Protein AF-A0A1H5AH99-F1 (afdb_monomer)

Foldseek 3Di:
DDDDDDDDDDDDDDDDDDDDDDDDDDDDDDDDDPPDDDDDPDDPPDDPDDDPPDPDPDPPPVPPPPPPPPDPPQDPVNVCVVVVDDLLADDDPPCRVPFLLVVLADPLLVQLLVQQRVQCSVVSNLAFLQTQFDPVSSVVRGPDDSLVNQLSVLLCVLLQQWDHHPGGIGGQCGAHNVRHHRPPSNVVDPDNVVSNVSSVVSSCVSNPVVVVVVVVVVVVVVVVVVPPPPPPPDD

pLDDT: mean 77.93, std 17.7, range [45.94, 98.5]

Secondary structure (DSSP, 8-state):
-------PPPPPPPPP-----PPPP----PPPP-----------TTPPPP-TT-SS-----TT--TT---PPP--HHHHHHHTS--TT--PPPHHHHTSHHHHH--HHHHHHHHHHHHHHHHTTT--TTSBT-SHHHHHHHS-S-HHHHHHHHHHHHHTTSEEE-SSSEEETTS--TTSPPP--GGGG--SHHHHHHHHHHHHHHHT-HHHHHHHHHHHHHHHHHHHS-------

Nearest PDB structures (foldseek):
  5dd8-assembly1_B  TM=4.699E-01  e=2.472E-01  Deinococcus radiodurans

Mean predicted aligned error: 15.79 Å

Structure (mmCIF, N/CA/C/O backbone):
data_AF-A0A1H5AH99-F1
#
_entry.id   AF-A0A1H5AH99-F1
#
loop_
_atom_site.group_PDB
_atom_site.id
_atom_site.type_symbol
_atom_site.label_atom_id
_atom_site.label_alt_id
_atom_site.label_comp_id
_atom_site.label_asym_id
_atom_site.label_entity_id
_atom_site.label_seq_id
_atom_site.pdbx_PDB_ins_code
_atom_site.Cartn_x
_atom_site.Cartn_y
_atom_site.Cartn_z
_atom_site.occupancy
_atom_site.B_iso_or_equiv
_atom_site.auth_seq_id
_atom_site.auth_comp_id
_atom_site.auth_asym_id
_atom_site.auth_atom_id
_atom_site.pdbx_PDB_model_num
ATOM 1 N N . MET A 1 1 ? 25.210 -60.083 32.267 1.00 50.62 1 MET A N 1
ATOM 2 C CA . MET A 1 1 ? 24.455 -58.825 32.417 1.00 50.62 1 MET A CA 1
ATOM 3 C C . MET A 1 1 ? 24.502 -58.139 31.066 1.00 50.62 1 MET A C 1
ATOM 5 O O . MET A 1 1 ? 25.551 -57.626 30.706 1.00 50.62 1 MET A O 1
ATOM 9 N N . LEU A 1 2 ? 23.449 -58.300 30.270 1.00 48.41 2 LEU A N 1
ATOM 10 C CA . LEU A 1 2 ? 23.295 -57.686 28.952 1.00 48.41 2 LEU A CA 1
ATOM 11 C C . LEU A 1 2 ? 22.066 -56.786 29.066 1.00 48.41 2 LEU A C 1
ATOM 13 O O . LEU A 1 2 ? 20.982 -57.286 29.357 1.00 48.41 2 LEU A O 1
ATOM 17 N N . ASP A 1 3 ? 22.277 -55.478 28.946 1.00 51.94 3 ASP A N 1
ATOM 18 C CA . ASP A 1 3 ? 21.216 -54.476 28.974 1.00 51.94 3 ASP A CA 1
ATOM 19 C C . ASP A 1 3 ? 20.550 -54.409 27.595 1.00 51.94 3 ASP A C 1
ATOM 21 O O . ASP A 1 3 ? 21.075 -53.813 26.652 1.00 51.94 3 ASP A O 1
ATOM 25 N N . ASP A 1 4 ? 19.376 -55.029 27.490 1.00 54.62 4 ASP A N 1
ATOM 26 C CA . ASP A 1 4 ? 18.478 -54.902 26.346 1.00 54.62 4 ASP A CA 1
ATOM 27 C C . ASP A 1 4 ? 17.770 -53.541 26.400 1.00 54.62 4 ASP A C 1
ATOM 29 O O . ASP A 1 4 ? 16.767 -53.343 27.091 1.00 54.62 4 ASP A O 1
ATOM 33 N N . THR A 1 5 ? 18.288 -52.574 25.646 1.00 65.44 5 THR A N 1
ATOM 34 C CA . THR A 1 5 ? 17.610 -51.293 25.423 1.00 65.44 5 THR A CA 1
ATOM 35 C C . THR A 1 5 ? 16.579 -51.440 24.303 1.00 65.44 5 THR A C 1
ATOM 37 O O . THR A 1 5 ? 16.881 -51.380 23.111 1.00 65.44 5 THR A O 1
ATOM 40 N N . TYR A 1 6 ? 15.318 -51.629 24.695 1.00 55.34 6 TYR A N 1
ATOM 41 C CA . TYR A 1 6 ? 14.175 -51.584 23.785 1.00 55.34 6 TYR A CA 1
ATOM 42 C C . TYR A 1 6 ? 13.990 -50.162 23.237 1.00 55.34 6 TYR A C 1
ATOM 44 O O . TYR A 1 6 ? 13.541 -49.254 23.935 1.00 55.34 6 TYR A O 1
ATOM 52 N N . THR A 1 7 ? 14.331 -49.972 21.963 1.00 64.06 7 THR A N 1
ATOM 53 C CA . THR A 1 7 ? 14.019 -48.755 21.206 1.00 64.06 7 THR A CA 1
ATOM 54 C C . THR A 1 7 ? 12.576 -48.832 20.713 1.00 64.06 7 THR A C 1
ATOM 56 O O . THR A 1 7 ? 12.258 -49.589 19.798 1.00 64.06 7 THR A O 1
ATOM 59 N N . THR A 1 8 ? 11.689 -48.051 21.324 1.00 68.50 8 THR A N 1
ATOM 60 C CA . THR A 1 8 ? 10.291 -47.921 20.898 1.00 68.50 8 THR A CA 1
ATOM 61 C C . THR A 1 8 ? 10.217 -47.212 19.537 1.00 68.50 8 THR A C 1
ATOM 63 O O . THR A 1 8 ? 10.737 -46.099 19.415 1.00 68.50 8 THR A O 1
ATOM 66 N N . PRO A 1 9 ? 9.573 -47.792 18.507 1.00 67.75 9 PRO A N 1
ATOM 67 C CA . PRO A 1 9 ? 9.424 -47.128 17.217 1.00 67.75 9 PRO A CA 1
ATOM 68 C C . PRO A 1 9 ? 8.487 -45.918 17.323 1.00 67.75 9 PRO A C 1
ATOM 70 O O . PRO A 1 9 ? 7.421 -45.974 17.940 1.00 67.75 9 PRO A O 1
ATOM 73 N N . ALA A 1 10 ? 8.902 -44.810 16.707 1.00 65.44 10 ALA A N 1
ATOM 74 C CA . ALA A 1 10 ? 8.154 -43.562 16.678 1.00 65.44 10 ALA A CA 1
ATOM 75 C C . ALA A 1 10 ? 6.809 -43.730 15.950 1.00 65.44 10 ALA A C 1
ATOM 77 O O . ALA A 1 10 ? 6.744 -44.225 14.824 1.00 65.44 10 ALA A O 1
ATOM 78 N N . SER A 1 11 ? 5.739 -43.282 16.607 1.00 71.00 11 SER A N 1
ATOM 79 C CA . SER A 1 11 ? 4.374 -43.295 16.079 1.00 71.00 11 SER A CA 1
ATOM 80 C C . SER A 1 11 ? 4.264 -42.398 14.831 1.00 71.00 11 SER A C 1
ATOM 82 O O . SER A 1 11 ? 4.708 -41.245 14.881 1.00 71.00 11 SER A O 1
ATOM 84 N N . PRO A 1 12 ? 3.708 -42.882 13.702 1.00 68.94 12 PRO A N 1
ATOM 85 C CA . PRO A 1 12 ? 3.610 -42.093 12.481 1.00 68.94 12 PRO A CA 1
ATOM 86 C C . PRO A 1 12 ? 2.650 -40.911 12.661 1.00 68.94 12 PRO A C 1
ATOM 88 O O . PRO A 1 12 ? 1.549 -41.044 13.196 1.00 68.94 12 PRO A O 1
ATOM 91 N N . ALA A 1 13 ? 3.081 -39.741 12.187 1.00 65.56 13 ALA A N 1
ATOM 92 C CA . ALA A 1 13 ? 2.310 -38.508 12.252 1.00 65.56 13 ALA A CA 1
ATOM 93 C C . ALA A 1 13 ? 0.950 -38.645 11.531 1.00 65.56 13 ALA A C 1
ATOM 95 O O . ALA A 1 13 ? 0.879 -39.260 10.460 1.00 65.56 13 ALA A O 1
ATOM 96 N N . PRO A 1 14 ? -0.130 -38.050 12.071 1.00 64.00 14 PRO A N 1
ATOM 97 C CA . PRO A 1 14 ? -1.456 -38.121 11.471 1.00 64.00 14 PRO A CA 1
ATOM 98 C C . PRO A 1 14 ? -1.458 -37.469 10.083 1.00 64.00 14 PRO A C 1
ATOM 100 O O . PRO A 1 14 ? -1.126 -36.292 9.923 1.00 64.00 14 PRO A O 1
ATOM 103 N N . GLN A 1 15 ? -1.840 -38.243 9.065 1.00 61.69 15 GLN A N 1
ATOM 104 C CA . GLN A 1 15 ? -1.980 -37.755 7.697 1.00 61.69 15 GLN A CA 1
ATOM 105 C C . GLN A 1 15 ? -3.144 -36.760 7.625 1.00 61.69 15 GLN A C 1
ATOM 107 O O . GLN A 1 15 ? -4.300 -37.108 7.862 1.00 61.69 15 GLN A O 1
ATOM 112 N N . ALA A 1 16 ? -2.836 -35.506 7.296 1.00 59.53 16 ALA A N 1
ATOM 113 C CA . ALA A 1 16 ? -3.837 -34.470 7.102 1.00 59.53 16 ALA A CA 1
ATOM 114 C C . ALA A 1 16 ? -4.726 -34.806 5.891 1.00 59.53 16 ALA A C 1
ATOM 116 O O . ALA A 1 16 ? -4.258 -34.863 4.750 1.00 59.53 16 ALA A O 1
ATOM 117 N N . LEU A 1 17 ? -6.021 -35.007 6.149 1.00 61.91 17 LEU A N 1
ATOM 118 C CA . LEU A 1 17 ? -7.067 -35.147 5.138 1.00 61.91 17 LEU A CA 1
ATOM 119 C C . LEU A 1 17 ? -7.045 -33.930 4.204 1.00 61.91 17 LEU A C 1
ATOM 121 O O . LEU A 1 17 ? -7.346 -32.806 4.610 1.00 61.91 17 LEU A O 1
ATOM 125 N N . ARG A 1 18 ? -6.678 -34.149 2.938 1.00 55.34 18 ARG A N 1
ATOM 126 C CA . ARG A 1 18 ? -6.738 -33.105 1.911 1.00 55.34 18 ARG A CA 1
ATOM 127 C C . ARG A 1 18 ? -8.207 -32.805 1.581 1.00 55.34 18 ARG A C 1
ATOM 129 O O . ARG A 1 18 ? -8.954 -33.741 1.294 1.00 55.34 18 ARG A O 1
ATOM 136 N N . PRO A 1 19 ? -8.637 -31.533 1.566 1.00 54.59 19 PRO A N 1
ATOM 137 C CA . PRO A 1 19 ? -9.991 -31.187 1.156 1.00 54.59 19 PRO A CA 1
ATOM 138 C C . PRO A 1 19 ? -10.194 -31.491 -0.336 1.00 54.59 19 PRO A C 1
ATOM 140 O O . PRO A 1 19 ? -9.437 -31.021 -1.188 1.00 54.59 19 PRO A O 1
ATOM 143 N N . ARG A 1 20 ? -11.236 -32.272 -0.652 1.00 48.19 20 ARG A N 1
ATOM 144 C CA . ARG A 1 20 ? -11.759 -32.433 -2.017 1.00 48.19 20 ARG A CA 1
ATOM 145 C C . ARG A 1 20 ? -12.337 -31.094 -2.477 1.00 48.19 20 ARG A C 1
ATOM 147 O O . ARG A 1 20 ? -13.333 -30.627 -1.931 1.00 48.19 20 ARG A O 1
ATOM 154 N N . VAL A 1 21 ? -11.709 -30.484 -3.476 1.00 58.09 21 VAL A N 1
ATOM 155 C CA . VAL A 1 21 ? -12.234 -29.305 -4.170 1.00 58.09 21 VAL A CA 1
ATOM 156 C C . VAL A 1 21 ? -13.138 -29.802 -5.295 1.00 58.09 21 VAL A C 1
ATOM 158 O O . VAL A 1 21 ? -12.651 -30.402 -6.248 1.00 58.09 21 VAL A O 1
ATOM 161 N N . TYR A 1 22 ? -14.445 -29.578 -5.170 1.00 51.81 22 TYR A N 1
ATOM 162 C CA . TYR A 1 22 ? -15.376 -29.721 -6.288 1.00 51.81 22 TYR A CA 1
ATOM 163 C C . TYR A 1 22 ? -15.235 -28.501 -7.206 1.00 51.81 22 TYR A C 1
ATOM 165 O O . TYR A 1 22 ? -15.229 -27.361 -6.732 1.00 51.81 22 TYR A O 1
ATOM 173 N N . ALA A 1 23 ? -15.084 -28.747 -8.507 1.00 45.94 23 ALA A N 1
ATOM 174 C CA . ALA A 1 23 ? -15.174 -27.711 -9.525 1.00 45.94 23 ALA A CA 1
ATOM 175 C C . ALA A 1 23 ? -16.629 -27.213 -9.604 1.00 45.94 23 ALA A C 1
ATOM 177 O O . ALA A 1 23 ? -17.539 -28.039 -9.553 1.00 45.94 23 ALA A O 1
ATOM 178 N N . PRO A 1 24 ? -16.881 -25.896 -9.689 1.00 56.00 24 PRO A N 1
ATOM 179 C CA . PRO A 1 24 ? -18.211 -25.407 -10.009 1.00 56.00 24 PRO A CA 1
ATOM 180 C C . PRO A 1 24 ? -18.520 -25.715 -11.478 1.00 56.00 24 PRO A C 1
ATOM 182 O O . PRO A 1 24 ? -17.819 -25.250 -12.378 1.00 56.00 24 PRO A O 1
ATOM 185 N N . ASP A 1 25 ? -19.571 -26.500 -11.691 1.00 49.50 25 ASP A N 1
ATOM 186 C CA . ASP A 1 25 ? -20.222 -26.649 -12.985 1.00 49.50 25 ASP A CA 1
ATOM 187 C C . ASP A 1 25 ? -20.888 -25.326 -13.389 1.00 49.50 25 ASP A C 1
ATOM 189 O O . ASP A 1 25 ? -21.404 -24.592 -12.546 1.00 49.50 25 ASP A O 1
ATOM 193 N N . SER A 1 26 ? -20.931 -25.084 -14.700 1.00 53.75 26 SER A N 1
ATOM 194 C CA . SER A 1 26 ? -21.726 -24.056 -15.386 1.00 53.75 26 SER A CA 1
ATOM 195 C C . SER A 1 26 ? -21.153 -22.630 -15.424 1.00 53.75 26 SER A C 1
ATOM 197 O O . SER A 1 26 ? -21.294 -21.812 -14.518 1.00 53.75 26 SER A O 1
ATOM 199 N N . VAL A 1 27 ? -20.567 -22.337 -16.586 1.00 48.75 27 VAL A N 1
ATOM 200 C CA . VAL A 1 27 ? -20.232 -21.014 -17.116 1.00 48.75 27 VAL A CA 1
ATOM 201 C C . VAL A 1 27 ? -21.524 -20.351 -17.609 1.00 48.75 27 VAL A C 1
ATOM 203 O O . VAL A 1 27 ? -22.141 -20.838 -18.555 1.00 48.75 27 VAL A O 1
ATOM 206 N N . ASP A 1 28 ? -21.922 -19.246 -16.977 1.00 49.88 28 ASP A N 1
ATOM 207 C CA . ASP A 1 28 ? -22.996 -18.379 -17.472 1.00 49.88 28 ASP A CA 1
ATOM 208 C C . ASP A 1 28 ? -22.644 -17.811 -18.855 1.00 49.88 28 ASP A C 1
ATOM 210 O O . ASP A 1 28 ? -21.515 -17.389 -19.119 1.00 49.88 28 ASP A O 1
ATOM 214 N N . GLY A 1 29 ? -23.643 -17.837 -19.736 1.00 54.81 29 GLY A N 1
ATOM 215 C CA . GLY A 1 29 ? -23.521 -17.677 -21.179 1.00 54.81 29 GLY A CA 1
ATOM 216 C C . GLY A 1 29 ? -23.249 -16.256 -21.701 1.00 54.81 29 GLY A C 1
ATOM 217 O O . GLY A 1 29 ? -23.014 -15.308 -20.946 1.00 54.81 29 GLY A O 1
ATOM 218 N N . PRO A 1 30 ? -23.256 -16.098 -23.039 1.00 55.38 30 PRO A N 1
ATOM 219 C CA . PRO A 1 30 ? -22.832 -14.876 -23.709 1.00 55.38 30 PRO A CA 1
ATOM 220 C C . PRO A 1 30 ? -23.806 -13.717 -23.467 1.00 55.38 30 PRO A C 1
ATOM 222 O O . PRO A 1 30 ? -25.015 -13.831 -23.666 1.00 55.38 30 PRO A O 1
ATOM 225 N N . ARG A 1 31 ? -23.256 -12.565 -23.067 1.00 54.78 31 ARG A N 1
ATOM 226 C CA . ARG A 1 31 ? -23.995 -11.300 -22.960 1.00 54.78 31 ARG A CA 1
ATOM 227 C C . ARG A 1 31 ? -24.315 -10.753 -24.361 1.00 54.78 31 ARG A C 1
ATOM 229 O O . ARG A 1 31 ? -23.440 -10.794 -25.226 1.00 54.78 31 ARG A O 1
ATOM 236 N N . PRO A 1 32 ? -25.518 -10.197 -24.588 1.00 53.50 32 PRO A N 1
ATOM 237 C CA . PRO A 1 32 ? -25.887 -9.616 -25.873 1.00 53.50 32 PRO A CA 1
ATOM 238 C C . PRO A 1 32 ? -25.076 -8.349 -26.179 1.00 53.50 32 PRO A C 1
ATOM 240 O O . PRO A 1 32 ? -24.875 -7.482 -25.326 1.00 53.50 32 PRO A O 1
ATOM 243 N N . VAL A 1 33 ? -24.625 -8.259 -27.430 1.00 53.22 33 VAL A N 1
ATOM 244 C CA . VAL A 1 33 ? -23.926 -7.113 -28.017 1.00 53.22 33 VAL A CA 1
ATOM 245 C C . VAL A 1 33 ? -24.927 -5.973 -28.221 1.00 53.22 33 VAL A C 1
ATOM 247 O O . VAL A 1 33 ? -25.871 -6.097 -28.998 1.00 53.22 33 VAL A O 1
ATOM 250 N N . LEU A 1 34 ? -24.723 -4.852 -27.529 1.00 48.34 34 LEU A N 1
ATOM 251 C CA . LEU A 1 34 ? -25.444 -3.603 -27.775 1.00 48.34 34 LEU A CA 1
ATOM 252 C C . LEU A 1 34 ? -24.966 -2.993 -29.101 1.00 48.34 34 LEU A C 1
ATOM 254 O O . LEU A 1 34 ? -23.942 -2.316 -29.154 1.00 48.34 34 LEU A O 1
ATOM 258 N N . THR A 1 35 ? -25.719 -3.211 -30.178 1.00 53.72 35 THR A N 1
ATOM 259 C CA . THR A 1 35 ? -25.574 -2.472 -31.439 1.00 53.72 35 THR A CA 1
ATOM 260 C C . THR A 1 35 ? -26.210 -1.089 -31.297 1.00 53.72 35 THR A C 1
ATOM 262 O O . THR A 1 35 ? -27.373 -0.880 -31.645 1.00 53.72 35 THR A O 1
ATOM 265 N N . GLY A 1 36 ? -25.456 -0.135 -30.752 1.00 50.91 36 GLY A N 1
ATOM 266 C CA . GLY A 1 36 ? -25.816 1.280 -30.805 1.00 50.91 36 GLY A CA 1
ATOM 267 C C . GLY A 1 36 ? -25.562 1.836 -32.206 1.00 50.91 36 GLY A C 1
ATOM 268 O O . GLY A 1 36 ? -24.420 1.872 -32.656 1.00 50.91 36 GLY A O 1
ATOM 269 N N . LYS A 1 37 ? -26.619 2.271 -32.902 1.00 50.00 37 LYS A N 1
ATOM 270 C CA . LYS A 1 37 ? -26.497 3.067 -34.130 1.00 50.00 37 LYS A CA 1
ATOM 271 C C . LYS A 1 37 ? -25.925 4.437 -33.763 1.00 50.00 37 LYS A C 1
ATOM 273 O O . LYS A 1 37 ? -26.591 5.223 -33.097 1.00 50.00 37 LYS A O 1
ATOM 278 N N . VAL A 1 38 ? -24.696 4.712 -34.191 1.00 48.56 38 VAL A N 1
ATOM 279 C CA . VAL A 1 38 ? -24.090 6.045 -34.121 1.00 48.56 38 VAL A CA 1
ATOM 280 C C . VAL A 1 38 ? -24.623 6.852 -35.301 1.00 48.56 38 VAL A C 1
ATOM 282 O O . VAL A 1 38 ? -24.210 6.645 -36.437 1.00 48.56 38 VAL A O 1
ATOM 285 N N . THR A 1 39 ? -25.568 7.750 -35.044 1.00 62.00 39 THR A N 1
ATOM 286 C CA . THR A 1 39 ? -25.986 8.784 -35.996 1.00 62.00 39 THR A CA 1
ATOM 287 C C . THR A 1 39 ? -25.463 10.122 -35.505 1.00 62.00 39 THR A C 1
ATOM 289 O O . THR A 1 39 ? -26.131 10.773 -34.713 1.00 62.00 39 THR A O 1
ATOM 292 N N . HIS A 1 40 ? -24.280 10.530 -35.960 1.00 46.34 40 HIS A N 1
ATOM 293 C CA . HIS A 1 40 ? -23.894 11.939 -35.955 1.00 46.34 40 HIS A CA 1
ATOM 294 C C . HIS A 1 40 ? -23.013 12.232 -37.169 1.00 46.34 40 HIS A C 1
ATOM 296 O O . HIS A 1 40 ? -21.799 12.045 -37.151 1.00 46.34 40 HIS A O 1
ATOM 302 N N . ASP A 1 41 ? -23.675 12.710 -38.224 1.00 52.59 41 ASP A N 1
ATOM 303 C CA . ASP A 1 41 ? -23.075 13.501 -39.289 1.00 52.59 41 ASP A CA 1
ATOM 304 C C . ASP A 1 41 ? -22.517 14.798 -38.684 1.00 52.59 41 ASP A C 1
ATOM 306 O O . ASP A 1 41 ? -23.220 15.786 -38.459 1.00 52.59 41 ASP A O 1
ATOM 310 N N . HIS A 1 42 ? -21.221 14.793 -38.402 1.00 51.59 42 HIS A N 1
ATOM 311 C CA . HIS A 1 42 ? -20.431 16.008 -38.263 1.00 51.59 42 HIS A CA 1
ATOM 312 C C . HIS A 1 42 ? -19.355 15.973 -39.336 1.00 51.59 42 HIS A C 1
ATOM 314 O O . HIS A 1 42 ? -18.260 15.454 -39.137 1.00 51.59 42 HIS A O 1
ATOM 320 N N . ARG A 1 43 ? -19.697 16.512 -40.511 1.00 51.94 43 ARG A N 1
ATOM 321 C CA . ARG A 1 43 ? -18.703 16.861 -41.523 1.00 51.94 43 ARG A CA 1
ATOM 322 C C . ARG A 1 43 ? -17.953 18.098 -41.022 1.00 51.94 43 ARG A C 1
ATOM 324 O O . ARG A 1 43 ? -18.592 19.135 -40.844 1.00 51.94 43 ARG A O 1
ATOM 331 N N . PRO A 1 44 ? -16.637 18.028 -40.773 1.00 51.94 44 PRO A N 1
ATOM 332 C CA . PRO A 1 44 ? -15.860 19.230 -40.523 1.00 51.94 44 PRO A CA 1
ATOM 333 C C . PRO A 1 44 ? -15.884 20.111 -41.779 1.00 51.94 44 PRO A C 1
ATOM 335 O O . PRO A 1 44 ? -15.629 19.647 -42.892 1.00 51.94 44 PRO A O 1
ATOM 338 N N . ASN A 1 45 ? -16.227 21.386 -41.589 1.00 53.34 45 ASN A N 1
ATOM 339 C CA . ASN A 1 45 ? -16.128 22.424 -42.610 1.00 53.34 45 ASN A CA 1
ATOM 340 C C . ASN A 1 45 ? -14.676 22.500 -43.104 1.00 53.34 45 ASN A C 1
ATOM 342 O O . ASN A 1 45 ? -13.795 22.872 -42.332 1.00 53.34 45 A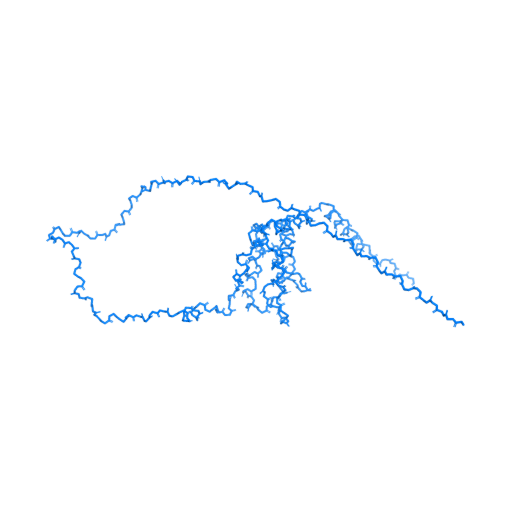SN A O 1
ATOM 346 N N . GLY A 1 46 ? -14.427 22.149 -44.369 1.00 55.03 46 GLY A N 1
ATOM 347 C CA . GLY A 1 46 ? -13.105 22.324 -44.979 1.00 55.03 46 GLY A CA 1
ATOM 348 C C . GLY A 1 46 ? -12.696 21.332 -46.067 1.00 55.03 46 GLY A C 1
ATOM 349 O O . GLY A 1 46 ? -11.573 21.435 -46.548 1.00 55.03 46 GLY A O 1
ATOM 350 N N . VAL A 1 47 ? -13.546 20.386 -46.480 1.00 59.34 47 VAL A N 1
ATOM 351 C CA . VAL A 1 47 ? -13.220 19.536 -47.639 1.00 59.34 47 VAL A CA 1
ATOM 352 C C . VAL A 1 47 ? -13.465 20.343 -48.923 1.00 59.34 47 VAL A C 1
ATOM 354 O O . VAL A 1 47 ? -14.604 20.770 -49.136 1.00 59.34 47 VAL A O 1
ATOM 357 N N . PRO A 1 48 ? -12.441 20.596 -49.761 1.00 64.19 48 PRO A N 1
ATOM 358 C CA . PRO A 1 48 ? -12.629 21.295 -51.028 1.00 64.19 48 PRO A CA 1
ATOM 359 C C . PRO A 1 48 ? -13.559 20.488 -51.953 1.00 64.19 48 PRO A C 1
ATOM 361 O O . PRO A 1 48 ? -13.607 19.258 -51.855 1.00 64.19 48 PRO A O 1
ATOM 364 N N . PRO A 1 49 ? -14.323 21.152 -52.838 1.00 62.28 49 PRO A N 1
ATOM 365 C CA . PRO A 1 49 ? -15.247 20.479 -53.743 1.00 62.28 49 PRO A CA 1
ATOM 366 C C . PRO A 1 49 ? -14.501 19.469 -54.622 1.00 62.28 49 PRO A C 1
ATOM 368 O O . PRO A 1 49 ? -13.495 19.794 -55.250 1.00 62.28 49 PRO A O 1
ATOM 371 N N . VAL A 1 50 ? -15.005 18.235 -54.646 1.00 61.38 50 VAL A N 1
ATOM 372 C CA . VAL A 1 50 ? -14.520 17.171 -55.530 1.00 61.38 50 VAL A CA 1
ATOM 373 C C . VAL A 1 50 ? -14.883 17.556 -56.961 1.00 61.38 50 VAL A C 1
ATOM 375 O O . VAL A 1 50 ? -16.062 17.725 -57.268 1.00 61.38 50 VAL A O 1
ATOM 378 N N . ASP A 1 51 ? -13.872 17.722 -57.810 1.00 64.12 51 ASP A N 1
ATOM 379 C CA . ASP A 1 51 ? -14.035 18.032 -59.230 1.00 64.12 51 ASP A CA 1
ATOM 380 C C . ASP A 1 51 ? -14.727 16.853 -59.952 1.00 64.12 51 ASP A C 1
ATOM 382 O O . ASP A 1 51 ? -14.160 15.755 -60.016 1.00 64.12 51 ASP A O 1
ATOM 386 N N . PRO A 1 52 ? -15.955 17.033 -60.475 1.00 62.12 52 PRO A N 1
ATOM 387 C CA . PRO A 1 52 ? -16.731 15.952 -61.075 1.00 62.12 52 PRO A CA 1
ATOM 388 C C . PRO A 1 52 ? -16.206 15.502 -62.449 1.00 62.12 52 PRO A C 1
ATOM 390 O O . PRO A 1 52 ? -16.743 14.544 -63.004 1.00 62.12 52 PRO A O 1
ATOM 393 N N . GLN A 1 53 ? -15.171 16.145 -63.008 1.00 60.12 53 GLN A N 1
ATOM 394 C CA . GLN A 1 53 ? -14.599 15.769 -64.307 1.00 60.12 53 GLN A CA 1
ATOM 395 C C . GLN A 1 53 ? -13.441 14.763 -64.250 1.00 60.12 53 GLN A C 1
ATOM 397 O O . GLN A 1 53 ? -12.838 14.487 -65.285 1.00 60.12 53 GLN A O 1
ATOM 402 N N . ARG A 1 54 ? -13.142 14.154 -63.095 1.00 54.69 54 ARG A N 1
ATOM 403 C CA . ARG A 1 54 ? -12.214 13.010 -63.022 1.00 54.69 54 ARG A CA 1
ATOM 404 C C . ARG A 1 54 ? -12.980 11.678 -63.049 1.00 54.69 54 ARG A C 1
ATOM 406 O O . ARG A 1 54 ? -13.407 11.207 -61.992 1.00 54.69 54 ARG A O 1
ATOM 413 N N . PRO A 1 55 ? -13.181 11.048 -64.223 1.00 52.41 55 PRO A N 1
ATOM 414 C CA . PRO A 1 55 ? -13.718 9.697 -64.295 1.00 52.41 55 PRO A CA 1
ATOM 415 C C . PRO A 1 55 ? -12.691 8.742 -63.679 1.00 52.41 55 PRO A C 1
ATOM 417 O O . PRO A 1 55 ? -11.586 8.602 -64.189 1.00 52.41 55 PRO A O 1
ATOM 420 N N . ASN A 1 56 ? -13.076 8.108 -62.572 1.00 53.09 56 ASN A N 1
ATOM 421 C CA . ASN A 1 56 ? -12.245 7.265 -61.708 1.00 53.09 56 ASN A CA 1
ATOM 422 C C . ASN A 1 56 ? -11.141 8.039 -60.977 1.00 53.09 56 ASN A C 1
ATOM 424 O O . ASN A 1 56 ? -10.043 8.238 -61.484 1.00 53.09 56 ASN A O 1
ATOM 428 N N . GLY A 1 57 ? -11.442 8.424 -59.733 1.00 52.56 57 GLY A N 1
ATOM 429 C CA . GLY A 1 57 ? -10.505 9.000 -58.771 1.00 52.56 57 GLY A CA 1
ATOM 430 C C . GLY A 1 57 ? -9.402 8.029 -58.345 1.00 52.56 57 GLY A C 1
ATOM 431 O O . GLY A 1 57 ? -9.331 7.638 -57.183 1.00 52.56 57 GLY A O 1
ATOM 432 N N . TYR A 1 58 ? -8.528 7.663 -59.278 1.00 50.09 58 TYR A N 1
ATOM 433 C CA . TYR A 1 58 ? -7.163 7.312 -58.941 1.00 50.09 58 TYR A CA 1
ATOM 434 C C . TYR A 1 58 ? -6.479 8.605 -58.497 1.00 50.09 58 TYR A C 1
ATOM 436 O O . TYR A 1 58 ? -6.361 9.575 -59.246 1.00 50.09 58 TYR A O 1
ATOM 444 N N . ILE A 1 59 ? -6.106 8.651 -57.221 1.00 58.38 59 ILE A N 1
ATOM 445 C CA . ILE A 1 59 ? -5.062 9.564 -56.778 1.00 58.38 59 ILE A CA 1
ATOM 446 C C . ILE A 1 59 ? -3.806 9.054 -57.484 1.00 58.38 59 ILE A C 1
ATOM 448 O O . ILE A 1 59 ? -3.343 7.961 -57.160 1.00 58.38 59 ILE A O 1
ATOM 452 N N . ASP A 1 60 ? -3.311 9.790 -58.479 1.00 48.41 60 ASP A N 1
ATOM 453 C CA . ASP A 1 60 ? -1.984 9.545 -59.039 1.00 48.41 60 ASP A CA 1
ATOM 454 C C . ASP A 1 60 ? -0.976 9.706 -57.896 1.00 48.41 60 ASP A C 1
ATOM 456 O O . ASP A 1 60 ? -0.640 10.815 -57.483 1.00 48.41 60 ASP A O 1
ATOM 460 N N . PHE A 1 61 ? -0.519 8.577 -57.356 1.00 51.25 61 PHE A N 1
ATOM 461 C CA . PHE A 1 61 ? 0.659 8.498 -56.488 1.00 51.25 61 PHE A CA 1
ATOM 462 C C . PHE A 1 61 ? 1.962 8.598 -57.307 1.00 51.25 61 PHE A C 1
ATOM 464 O O . PHE A 1 61 ? 3.054 8.417 -56.768 1.00 51.25 61 PHE A O 1
ATOM 471 N N . ASP A 1 62 ? 1.866 8.939 -58.593 1.00 49.88 62 ASP A N 1
ATOM 472 C CA . ASP A 1 62 ? 2.971 9.036 -59.547 1.00 49.88 62 ASP A CA 1
ATOM 473 C C . ASP A 1 62 ? 3.711 10.378 -59.435 1.00 49.88 62 ASP A C 1
ATOM 475 O O . ASP A 1 62 ? 3.911 11.092 -60.410 1.00 49.88 62 ASP A O 1
ATOM 479 N N . ALA A 1 63 ? 4.097 10.741 -58.214 1.00 53.38 63 ALA A N 1
ATOM 480 C CA . ALA A 1 63 ? 5.181 11.684 -57.925 1.00 53.38 63 ALA A CA 1
ATOM 481 C C . ALA A 1 63 ? 5.560 11.663 -56.434 1.00 53.38 63 ALA A C 1
ATOM 483 O O . ALA A 1 63 ? 6.033 12.671 -55.905 1.00 53.38 63 ALA A O 1
ATOM 484 N N . TYR A 1 64 ? 5.346 10.547 -55.725 1.00 54.31 64 TYR A N 1
ATOM 485 C CA . TYR A 1 64 ? 6.014 10.381 -54.440 1.00 54.31 64 TYR A CA 1
ATOM 486 C C . TYR A 1 64 ? 7.501 10.216 -54.730 1.00 54.31 64 TYR A C 1
ATOM 488 O O . TYR A 1 64 ? 7.940 9.189 -55.245 1.00 54.31 64 TYR A O 1
ATOM 496 N N . ASP A 1 65 ? 8.239 11.293 -54.476 1.00 55.03 65 ASP A N 1
ATOM 497 C CA . ASP A 1 65 ? 9.689 11.344 -54.430 1.00 55.03 65 ASP A CA 1
ATOM 498 C C . ASP A 1 65 ? 10.200 10.058 -53.760 1.00 55.03 65 ASP A C 1
ATOM 500 O O . ASP A 1 65 ? 10.052 9.853 -52.554 1.00 55.03 65 ASP A O 1
ATOM 504 N N . ALA A 1 66 ? 10.739 9.137 -54.566 1.00 53.88 66 ALA A N 1
ATOM 505 C CA . ALA A 1 66 ? 11.187 7.814 -54.128 1.00 53.88 66 ALA A CA 1
ATOM 506 C C . ALA A 1 66 ? 12.408 7.890 -53.187 1.00 53.88 66 ALA A C 1
ATOM 508 O O . ALA A 1 66 ? 12.995 6.867 -52.835 1.00 53.88 66 ALA A O 1
ATOM 509 N N . SER A 1 67 ? 12.782 9.099 -52.764 1.00 57.59 67 SER A N 1
ATOM 510 C CA . SER A 1 67 ? 13.645 9.354 -51.623 1.00 57.59 67 SER A CA 1
ATOM 511 C C . SER A 1 67 ? 12.916 9.276 -50.275 1.00 57.59 67 SER A C 1
ATOM 513 O O . SER A 1 67 ? 13.482 9.712 -49.272 1.00 57.59 67 SER A O 1
ATOM 515 N N . GLU A 1 68 ? 11.713 8.680 -50.200 1.00 58.19 68 GLU A N 1
ATOM 516 C CA . GLU A 1 68 ? 11.152 8.205 -48.931 1.00 58.19 68 GLU A CA 1
ATOM 517 C C . GLU A 1 68 ? 12.164 7.278 -48.252 1.00 58.19 68 GLU A C 1
ATOM 519 O O . GLU A 1 68 ? 12.260 6.077 -48.523 1.00 58.19 68 GLU A O 1
ATOM 524 N N . VAL A 1 69 ? 12.946 7.873 -47.356 1.00 64.31 69 VAL A N 1
ATOM 525 C CA . VAL A 1 69 ? 13.821 7.200 -46.414 1.00 64.31 69 VAL A CA 1
ATOM 526 C C . VAL A 1 69 ? 12.907 6.324 -45.573 1.00 64.31 69 VAL A C 1
ATOM 528 O O . VAL A 1 69 ? 12.352 6.764 -44.570 1.00 64.31 69 VAL A O 1
ATOM 531 N N . ARG A 1 70 ? 12.690 5.084 -46.020 1.00 63.59 70 ARG A N 1
ATOM 532 C CA . ARG A 1 70 ? 12.025 4.067 -45.217 1.00 63.59 70 ARG A CA 1
ATOM 533 C C . ARG A 1 70 ? 12.865 3.914 -43.970 1.00 63.59 70 ARG A C 1
ATOM 535 O O . ARG A 1 70 ? 13.946 3.323 -44.019 1.00 63.59 70 ARG A O 1
ATOM 542 N N . GLU A 1 71 ? 12.379 4.483 -42.872 1.00 70.38 71 GLU A N 1
ATOM 543 C CA . GLU A 1 71 ? 12.990 4.253 -41.580 1.00 70.38 71 GLU A CA 1
ATOM 544 C C . GLU A 1 71 ? 13.103 2.737 -41.398 1.00 70.38 71 GLU A C 1
ATOM 546 O O . GLU A 1 71 ? 12.136 2.004 -41.659 1.00 70.38 71 GLU A O 1
ATOM 551 N N . PRO A 1 72 ? 14.297 2.234 -41.049 1.00 78.62 72 PRO A N 1
ATOM 552 C CA . PRO A 1 72 ? 14.485 0.809 -40.890 1.00 78.62 72 PRO A CA 1
ATOM 553 C C . PRO A 1 72 ? 13.475 0.292 -39.857 1.00 78.62 72 PRO A C 1
ATOM 555 O O . PRO A 1 72 ? 13.202 0.983 -38.869 1.00 78.62 72 PRO A O 1
ATOM 558 N N . PRO A 1 73 ? 12.910 -0.911 -40.063 1.00 81.75 73 PRO A N 1
ATOM 559 C CA . PRO A 1 73 ? 11.938 -1.476 -39.140 1.00 81.75 73 PRO A CA 1
ATOM 560 C C . PRO A 1 73 ? 12.514 -1.464 -37.724 1.00 81.75 73 PRO A C 1
ATOM 562 O O . PRO A 1 73 ? 13.614 -1.967 -37.484 1.00 81.75 73 PRO A O 1
ATOM 565 N N . ILE A 1 74 ? 11.780 -0.853 -36.790 1.00 77.19 74 ILE A N 1
ATOM 566 C CA . ILE A 1 74 ? 12.246 -0.701 -35.414 1.00 77.19 74 ILE A CA 1
ATOM 567 C C . ILE A 1 74 ? 12.409 -2.098 -34.815 1.00 77.19 74 ILE A C 1
ATOM 569 O O . ILE A 1 74 ? 11.441 -2.845 -34.661 1.00 77.19 74 ILE A O 1
ATOM 573 N N . THR A 1 75 ? 13.643 -2.460 -34.475 1.00 86.12 75 THR A N 1
ATOM 574 C CA . THR A 1 75 ? 13.937 -3.758 -33.868 1.00 86.12 75 THR A CA 1
ATOM 575 C C . THR A 1 75 ? 13.373 -3.830 -32.443 1.00 86.12 75 THR A C 1
ATOM 577 O O . THR A 1 75 ? 13.279 -2.801 -31.762 1.00 86.12 75 THR A O 1
ATOM 580 N N . PRO A 1 76 ? 13.017 -5.024 -31.928 1.00 69.69 76 PRO A N 1
ATOM 581 C CA . PRO A 1 76 ? 12.580 -5.192 -30.540 1.00 69.69 76 PRO A CA 1
ATOM 582 C C . PRO A 1 76 ? 13.564 -4.613 -29.513 1.00 69.69 76 PRO A C 1
ATOM 584 O O . PRO A 1 76 ? 13.150 -4.097 -28.476 1.00 69.69 76 PRO A O 1
ATOM 587 N N . GLU A 1 77 ? 14.864 -4.666 -29.798 1.00 68.50 77 GLU A N 1
ATOM 588 C CA . GLU A 1 77 ? 15.930 -4.097 -28.974 1.00 68.50 77 GLU A CA 1
ATOM 589 C C . GLU A 1 77 ? 15.847 -2.571 -28.947 1.00 68.50 77 GLU A C 1
ATOM 591 O O . GLU A 1 77 ? 15.892 -1.977 -27.870 1.00 68.50 77 GLU A O 1
ATOM 596 N N . ARG A 1 78 ? 15.636 -1.939 -30.109 1.00 67.31 78 ARG A N 1
ATOM 597 C CA . ARG A 1 78 ? 15.463 -0.488 -30.206 1.00 67.31 78 ARG A CA 1
ATOM 598 C C . ARG A 1 78 ? 14.177 -0.031 -29.527 1.00 67.31 78 ARG A C 1
ATOM 600 O O . ARG A 1 78 ? 14.191 0.971 -28.821 1.00 67.31 78 ARG A O 1
ATOM 607 N N . VAL A 1 79 ? 13.089 -0.795 -29.649 1.00 64.12 79 VAL A N 1
ATOM 608 C CA . VAL A 1 79 ? 11.854 -0.555 -28.882 1.00 64.12 79 VAL A CA 1
ATOM 609 C C . VAL A 1 79 ? 12.130 -0.641 -27.379 1.00 64.12 79 VAL A C 1
ATOM 611 O O . VAL A 1 79 ? 11.665 0.217 -26.634 1.00 64.12 79 VAL A O 1
ATOM 614 N N . ARG A 1 80 ? 12.885 -1.639 -26.902 1.00 64.06 80 ARG A N 1
ATOM 615 C CA . ARG A 1 80 ? 13.239 -1.758 -25.473 1.00 64.06 80 ARG A CA 1
ATOM 616 C C . ARG A 1 80 ? 14.105 -0.603 -24.984 1.00 64.06 80 ARG A C 1
ATOM 618 O O . ARG A 1 80 ? 13.925 -0.177 -23.852 1.00 64.06 80 ARG A O 1
ATOM 625 N N . GLU A 1 81 ? 15.026 -0.121 -25.809 1.00 67.62 81 GLU A N 1
ATOM 626 C CA . GLU A 1 81 ? 15.890 1.016 -25.492 1.00 67.62 81 GLU A CA 1
ATOM 627 C C . GLU A 1 81 ? 15.096 2.327 -25.432 1.00 67.62 81 GLU A C 1
ATOM 629 O O . GLU A 1 81 ? 15.189 3.048 -24.445 1.00 67.62 81 GLU A O 1
ATOM 634 N N . LEU A 1 82 ? 14.243 2.586 -26.429 1.00 67.94 82 LEU A N 1
ATOM 635 C CA . LEU A 1 82 ? 13.353 3.752 -26.463 1.00 67.94 82 LEU A CA 1
ATOM 636 C C . LEU A 1 82 ? 12.327 3.741 -25.322 1.00 67.94 82 LEU A C 1
ATOM 638 O O . LEU A 1 82 ? 11.935 4.794 -24.831 1.00 67.94 82 LEU A O 1
ATOM 642 N N . ASN A 1 83 ? 11.908 2.551 -24.886 1.00 53.59 83 ASN A N 1
ATOM 643 C CA . ASN A 1 83 ? 11.014 2.370 -23.745 1.00 53.59 83 ASN A CA 1
ATOM 644 C C . ASN A 1 83 ? 11.760 2.119 -22.429 1.00 53.59 83 ASN A C 1
ATOM 646 O O . ASN A 1 83 ? 11.122 1.768 -21.432 1.00 53.59 83 ASN A O 1
ATOM 650 N N . ARG A 1 84 ? 13.094 2.261 -22.395 1.00 52.69 84 ARG A N 1
ATOM 651 C CA . ARG A 1 84 ? 13.847 2.152 -21.148 1.00 52.69 84 ARG A CA 1
ATOM 652 C C . ARG A 1 84 ? 13.461 3.362 -20.299 1.00 52.69 84 ARG A C 1
ATOM 654 O O . ARG A 1 84 ? 13.713 4.489 -20.719 1.00 52.69 84 ARG A O 1
ATOM 661 N N . PRO A 1 85 ? 12.819 3.160 -19.138 1.00 54.41 85 PRO A N 1
ATOM 662 C CA . PRO A 1 85 ? 12.370 4.281 -18.338 1.00 54.41 85 PRO A CA 1
ATOM 663 C C . PRO A 1 85 ? 13.579 5.109 -17.907 1.00 54.41 85 PRO A C 1
ATOM 665 O O . PRO A 1 85 ? 14.549 4.568 -17.375 1.00 54.41 85 PRO A O 1
ATOM 668 N N . ASP A 1 86 ? 13.489 6.416 -18.129 1.00 60.38 86 ASP A N 1
ATOM 669 C CA . ASP A 1 86 ? 14.356 7.405 -17.497 1.00 60.38 86 ASP A CA 1
ATOM 670 C C . ASP A 1 86 ? 14.327 7.195 -15.964 1.00 60.38 86 ASP A C 1
ATOM 672 O O . ASP A 1 86 ? 13.322 6.720 -15.421 1.00 60.38 86 ASP A O 1
ATOM 676 N N . GLU A 1 87 ? 15.382 7.545 -15.224 1.00 55.84 87 GLU A N 1
ATOM 677 C CA . GLU A 1 87 ? 15.507 7.240 -13.773 1.00 55.84 87 GLU 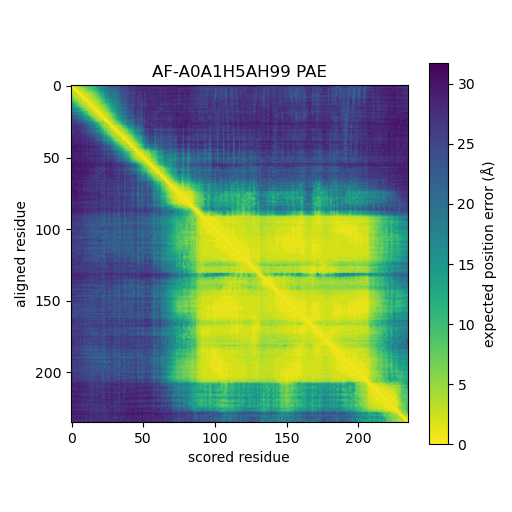A CA 1
ATOM 678 C C . GLU A 1 87 ? 14.374 7.831 -12.898 1.00 55.84 87 GLU A C 1
ATOM 680 O O . GLU A 1 87 ? 14.253 7.557 -11.704 1.00 55.84 87 GLU A O 1
ATOM 685 N N . ARG A 1 88 ? 13.500 8.634 -13.506 1.00 60.50 88 ARG A N 1
ATOM 686 C CA . ARG A 1 88 ? 12.371 9.345 -12.908 1.00 60.50 88 ARG A CA 1
ATOM 687 C C . ARG A 1 88 ? 11.066 8.540 -12.876 1.00 60.50 88 ARG A C 1
ATOM 689 O O . ARG A 1 88 ? 10.107 8.998 -12.255 1.00 60.50 88 ARG A O 1
ATOM 696 N N . PHE A 1 89 ? 10.991 7.370 -13.518 1.00 65.00 89 PHE A N 1
ATOM 697 C CA . PHE A 1 89 ? 9.761 6.571 -13.551 1.00 65.00 89 PHE A CA 1
ATOM 698 C C . PHE A 1 89 ? 9.713 5.519 -12.436 1.00 65.00 89 PHE A C 1
ATOM 700 O O . PHE A 1 89 ? 10.602 4.681 -12.287 1.00 65.00 89 PHE A O 1
ATOM 707 N N . GLY A 1 90 ? 8.614 5.505 -11.677 1.00 66.56 90 GLY A N 1
ATOM 708 C CA . GLY A 1 90 ? 8.275 4.375 -10.816 1.00 66.56 90 GLY A CA 1
ATOM 709 C C . GLY A 1 90 ? 7.704 3.237 -11.658 1.00 66.56 90 GLY A C 1
ATOM 710 O O . GLY A 1 90 ? 6.585 3.347 -12.154 1.00 66.56 90 GLY A O 1
ATOM 711 N N . TYR A 1 91 ? 8.446 2.143 -11.828 1.00 79.56 91 TYR A N 1
ATOM 712 C CA . TYR A 1 91 ? 7.926 0.973 -12.533 1.00 79.56 91 TYR A CA 1
ATOM 713 C C . TYR A 1 91 ? 7.133 0.066 -11.587 1.00 79.56 91 TYR A C 1
ATOM 715 O O . TYR A 1 91 ? 7.502 -0.161 -10.431 1.00 79.56 91 TYR A O 1
ATOM 723 N N . ARG A 1 92 ? 6.043 -0.502 -12.108 1.00 91.56 92 ARG A N 1
ATOM 724 C CA . ARG A 1 92 ? 5.401 -1.684 -11.530 1.00 91.56 92 ARG A CA 1
ATOM 725 C C . ARG A 1 92 ? 5.868 -2.906 -12.315 1.00 91.56 92 ARG A C 1
ATOM 727 O O . ARG A 1 92 ? 5.772 -2.892 -13.544 1.00 91.56 92 ARG A O 1
ATOM 734 N N . PRO A 1 93 ? 6.349 -3.971 -11.656 1.00 92.06 93 PRO A N 1
ATOM 735 C CA . PRO A 1 93 ? 6.646 -5.218 -12.341 1.00 92.06 93 PRO A CA 1
ATOM 736 C C . PRO A 1 93 ? 5.419 -5.720 -13.103 1.00 92.06 93 PRO A C 1
ATOM 738 O O . PRO A 1 93 ? 4.296 -5.646 -12.599 1.00 92.06 93 PRO A O 1
ATOM 741 N N . ARG A 1 94 ? 5.631 -6.292 -14.293 1.00 94.31 94 ARG A N 1
ATOM 742 C CA . ARG A 1 94 ? 4.552 -6.911 -15.080 1.00 94.31 94 ARG A CA 1
ATOM 743 C C . ARG A 1 94 ? 3.768 -7.925 -14.243 1.00 94.31 94 ARG A C 1
ATOM 745 O O . ARG A 1 94 ? 2.545 -7.940 -14.277 1.00 94.31 94 ARG A O 1
ATOM 752 N N . SER A 1 95 ? 4.469 -8.731 -13.452 1.00 96.19 95 SER A N 1
ATOM 753 C CA . SER A 1 95 ? 3.869 -9.722 -12.558 1.00 96.19 95 SER A CA 1
ATOM 754 C C . SER A 1 95 ? 2.949 -9.101 -11.500 1.00 96.19 95 SER A C 1
ATOM 756 O O . SER A 1 95 ? 1.907 -9.677 -11.208 1.00 96.19 95 SER A O 1
ATOM 758 N N . LEU A 1 96 ? 3.270 -7.907 -10.987 1.00 96.88 96 LEU A N 1
ATOM 759 C CA . LEU A 1 96 ? 2.394 -7.160 -10.082 1.00 96.88 96 LEU A CA 1
ATOM 760 C C . LEU A 1 96 ? 1.162 -6.623 -10.823 1.00 96.88 96 LEU A C 1
ATOM 762 O O . LEU A 1 96 ? 0.056 -6.710 -10.298 1.00 96.88 96 LEU A O 1
ATOM 766 N N . MET A 1 97 ? 1.333 -6.112 -12.047 1.00 96.94 97 MET A N 1
ATOM 767 C CA . MET A 1 97 ? 0.234 -5.570 -12.862 1.00 96.94 97 MET A CA 1
ATOM 768 C C . MET A 1 97 ? -0.867 -6.595 -13.157 1.00 96.94 97 MET A C 1
ATOM 770 O O . MET A 1 97 ? -2.036 -6.230 -13.192 1.00 96.94 97 MET A O 1
ATOM 774 N N . PHE A 1 98 ? -0.495 -7.866 -13.318 1.00 97.12 98 PHE A N 1
ATOM 775 C CA . PHE A 1 98 ? -1.421 -8.983 -13.538 1.00 97.12 98 PHE A CA 1
ATOM 776 C C . PHE A 1 98 ? -1.670 -9.811 -12.269 1.00 97.12 98 PHE A C 1
ATOM 778 O O . PHE A 1 98 ? -2.125 -10.951 -12.341 1.00 97.12 98 PHE A O 1
ATOM 785 N N . SER A 1 99 ? -1.313 -9.280 -11.098 1.00 97.94 99 SER A N 1
ATOM 786 C CA . SER A 1 99 ? -1.475 -10.011 -9.846 1.00 97.94 99 SER A CA 1
ATOM 787 C C . SER A 1 99 ? -2.913 -9.921 -9.323 1.00 97.94 99 SER A C 1
ATOM 789 O O . SER A 1 99 ? -3.546 -8.863 -9.414 1.00 97.94 99 SER A O 1
ATOM 791 N N . PRO A 1 100 ? -3.403 -10.967 -8.632 1.00 98.50 100 PRO A N 1
ATOM 792 C CA . PRO A 1 100 ? -4.725 -10.926 -8.017 1.00 98.50 100 PRO A CA 1
ATOM 793 C C . PRO A 1 100 ? -4.876 -9.852 -6.930 1.00 98.50 100 PRO A C 1
ATOM 795 O O . PRO A 1 100 ? -5.998 -9.501 -6.564 1.00 98.50 100 PRO A O 1
ATOM 798 N N . VAL A 1 101 ? -3.768 -9.334 -6.380 1.00 98.31 101 VAL A N 1
ATOM 799 C CA . VAL A 1 101 ? -3.828 -8.303 -5.335 1.00 98.31 101 VAL A CA 1
ATOM 800 C C . VAL A 1 101 ? -4.289 -6.956 -5.872 1.00 98.31 101 VAL A C 1
ATOM 802 O O . VAL A 1 101 ? -5.049 -6.284 -5.180 1.00 98.31 101 VAL A O 1
ATOM 805 N N . LEU A 1 102 ? -3.886 -6.571 -7.090 1.00 97.88 102 LEU A N 1
ATOM 806 C CA . LEU A 1 102 ? -4.319 -5.301 -7.679 1.00 97.88 102 LEU A CA 1
ATOM 807 C C . LEU A 1 102 ? -5.801 -5.342 -8.051 1.00 97.88 102 LEU A C 1
ATOM 809 O O . LEU A 1 102 ? -6.496 -4.347 -7.874 1.00 97.88 102 LEU A O 1
ATOM 813 N N . GLU A 1 103 ? -6.292 -6.497 -8.499 1.00 97.81 103 GLU A N 1
ATOM 814 C CA . GLU A 1 103 ? -7.713 -6.711 -8.781 1.00 97.81 103 GLU A CA 1
ATOM 815 C C . GLU A 1 103 ? -8.566 -6.704 -7.503 1.00 97.81 103 GLU A C 1
ATOM 817 O O . GLU A 1 103 ? -9.682 -6.181 -7.485 1.00 97.81 103 GLU A O 1
ATOM 822 N N . ALA A 1 104 ? -8.066 -7.295 -6.412 1.00 98.25 104 ALA A N 1
ATOM 823 C CA . ALA A 1 104 ? -8.795 -7.396 -5.147 1.00 98.25 104 ALA A CA 1
ATOM 824 C C . ALA A 1 104 ? -8.841 -6.081 -4.350 1.00 98.25 104 ALA A C 1
ATOM 826 O O . ALA A 1 104 ? -9.750 -5.895 -3.527 1.00 98.25 104 ALA A O 1
ATOM 827 N N . MET A 1 105 ? -7.874 -5.198 -4.598 1.00 98.25 105 MET A N 1
ATOM 828 C CA . MET A 1 105 ? -7.668 -3.923 -3.922 1.00 98.25 105 MET A CA 1
ATOM 829 C C . MET A 1 105 ? -8.910 -3.020 -3.973 1.00 98.25 105 MET A C 1
ATOM 831 O O . MET A 1 105 ? -9.552 -2.854 -5.010 1.00 98.25 105 MET A O 1
ATOM 835 N N . SER A 1 106 ? -9.251 -2.386 -2.851 1.00 98.31 106 SER A N 1
ATOM 836 C CA . SER A 1 106 ? -10.284 -1.351 -2.823 1.00 98.31 106 SER A CA 1
ATOM 837 C C . SER A 1 106 ? -9.831 -0.067 -3.526 1.00 98.31 106 SER A C 1
ATOM 839 O O . SER A 1 106 ? -8.643 0.245 -3.624 1.00 98.31 106 SER A O 1
ATOM 841 N N . LYS A 1 107 ? -10.795 0.759 -3.946 1.00 97.62 107 LYS A N 1
ATOM 842 C CA . LYS A 1 107 ? -10.512 2.082 -4.525 1.00 97.62 107 LYS A CA 1
ATOM 843 C C . LYS A 1 107 ? -9.656 2.953 -3.595 1.00 97.62 107 LYS A C 1
ATOM 845 O O . LYS A 1 107 ? -8.738 3.624 -4.060 1.00 97.62 107 LYS A O 1
ATOM 850 N N . ASN A 1 108 ? -9.926 2.924 -2.288 1.00 97.69 108 ASN A N 1
ATOM 851 C CA . ASN A 1 108 ? -9.196 3.738 -1.313 1.00 97.69 108 ASN A CA 1
ATOM 852 C C . ASN A 1 108 ? -7.749 3.260 -1.163 1.00 97.69 108 ASN A C 1
ATOM 854 O O . ASN A 1 108 ? -6.837 4.084 -1.148 1.00 97.69 108 ASN A O 1
ATOM 858 N N . CYS A 1 109 ? -7.523 1.944 -1.136 1.00 97.94 109 CYS A N 1
ATOM 859 C CA . CYS A 1 109 ? -6.173 1.387 -1.166 1.00 97.94 109 CYS A CA 1
ATOM 860 C C . CYS A 1 109 ? -5.439 1.757 -2.465 1.00 97.94 109 CYS A C 1
ATOM 862 O O . CYS A 1 109 ? -4.269 2.129 -2.413 1.00 97.94 109 CYS A O 1
ATOM 864 N N . GLY A 1 110 ? -6.127 1.785 -3.612 1.00 97.19 110 GLY A N 1
ATOM 865 C CA . GLY A 1 110 ? -5.552 2.274 -4.871 1.00 97.19 110 GLY A CA 1
ATOM 866 C C . GLY A 1 110 ? -5.107 3.738 -4.820 1.00 97.19 110 GLY A C 1
ATOM 867 O O . GLY A 1 110 ? -4.031 4.072 -5.314 1.00 97.19 110 GLY A O 1
ATOM 868 N N . LEU A 1 111 ? -5.884 4.611 -4.171 1.00 96.06 111 LEU A N 1
ATOM 869 C CA . LEU A 1 111 ? -5.510 6.018 -3.969 1.00 96.06 111 LEU A CA 1
ATOM 870 C C . LEU A 1 111 ? -4.298 6.173 -3.040 1.00 96.06 111 LEU A C 1
ATOM 872 O O . LEU A 1 111 ? -3.438 7.018 -3.297 1.00 96.06 111 LEU A O 1
ATOM 876 N N . ILE A 1 112 ? -4.212 5.350 -1.991 1.00 96.19 112 ILE A N 1
ATOM 877 C CA . ILE A 1 112 ? -3.042 5.282 -1.105 1.00 96.19 112 ILE A CA 1
ATOM 878 C C . ILE A 1 112 ? -1.804 4.817 -1.880 1.00 96.19 112 ILE A C 1
ATOM 880 O O . ILE A 1 112 ? -0.753 5.449 -1.787 1.00 96.19 112 ILE A O 1
ATOM 884 N N . LEU A 1 113 ? -1.930 3.761 -2.685 1.00 95.94 113 LEU A N 1
ATOM 885 C CA . LEU A 1 113 ? -0.837 3.242 -3.504 1.00 95.94 113 LEU A CA 1
ATOM 886 C C . LEU A 1 113 ? -0.309 4.309 -4.471 1.00 95.94 113 LEU A C 1
ATOM 888 O O . LEU A 1 113 ? 0.883 4.609 -4.476 1.00 95.94 113 LEU A O 1
ATOM 892 N N . LEU A 1 114 ? -1.215 4.957 -5.208 1.00 94.44 114 LEU A N 1
ATOM 893 C CA . LEU A 1 114 ? -0.880 6.033 -6.141 1.00 94.44 114 LEU A CA 1
ATOM 894 C C . LEU A 1 114 ? -0.234 7.234 -5.437 1.00 94.44 114 LEU A C 1
ATOM 896 O O . LEU A 1 114 ? 0.596 7.941 -6.011 1.00 94.44 114 LEU A O 1
ATOM 900 N N . HIS A 1 115 ? -0.620 7.518 -4.193 1.00 94.38 115 HIS A N 1
ATOM 901 C CA . HIS A 1 115 ? 0.040 8.554 -3.408 1.00 94.38 115 HIS A CA 1
ATOM 902 C C . HIS A 1 115 ? 1.508 8.212 -3.136 1.00 94.38 115 HIS A C 1
ATOM 904 O O . HIS A 1 115 ? 2.367 9.053 -3.410 1.00 94.38 115 HIS A O 1
ATOM 910 N N . PHE A 1 116 ? 1.799 6.997 -2.667 1.00 94.31 116 PHE A N 1
ATOM 911 C CA . PHE A 1 116 ? 3.173 6.571 -2.400 1.00 94.31 116 PHE A CA 1
ATOM 912 C C . PHE A 1 116 ? 4.025 6.504 -3.665 1.00 94.31 116 PHE A C 1
ATOM 914 O O . PHE A 1 116 ? 5.188 6.899 -3.632 1.00 94.31 116 PHE A O 1
ATOM 921 N N . GLU A 1 117 ? 3.450 6.096 -4.794 1.00 93.38 117 GLU A N 1
ATOM 922 C CA . GLU A 1 117 ? 4.136 6.122 -6.089 1.00 93.38 117 GLU A CA 1
ATOM 923 C C . GLU A 1 117 ? 4.516 7.542 -6.504 1.00 93.38 117 GLU A C 1
ATOM 925 O O . GLU A 1 117 ? 5.671 7.802 -6.841 1.00 93.38 117 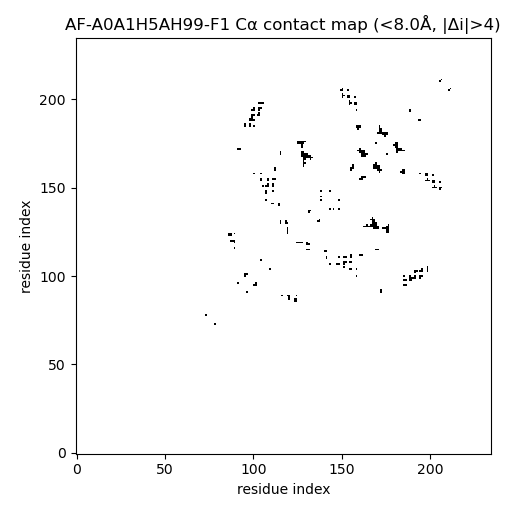GLU A O 1
ATOM 930 N N . ARG A 1 118 ? 3.575 8.493 -6.418 1.00 91.31 118 ARG A N 1
ATOM 931 C CA . ARG A 1 118 ? 3.852 9.910 -6.703 1.00 91.31 118 ARG A CA 1
ATOM 932 C C . ARG A 1 118 ? 4.917 10.475 -5.780 1.00 91.31 118 ARG A C 1
ATOM 934 O O . ARG A 1 118 ? 5.779 11.225 -6.226 1.00 91.31 118 ARG A O 1
ATOM 941 N N . GLU A 1 119 ? 4.869 10.131 -4.499 1.00 91.06 119 GLU A N 1
ATOM 942 C CA . GLU A 1 119 ? 5.866 10.603 -3.550 1.00 91.06 119 GLU A CA 1
ATOM 943 C C . GLU A 1 119 ? 7.250 10.010 -3.819 1.00 91.06 119 GLU A C 1
ATOM 945 O O . GLU A 1 119 ? 8.238 10.738 -3.774 1.00 91.06 119 GLU A O 1
ATOM 950 N N . HIS A 1 120 ? 7.323 8.722 -4.142 1.00 89.25 120 HIS A N 1
ATOM 951 C CA . HIS A 1 120 ? 8.565 8.067 -4.526 1.00 89.25 120 HIS A CA 1
ATOM 952 C C . HIS A 1 120 ? 9.176 8.716 -5.771 1.00 89.25 120 HIS A C 1
ATOM 954 O O . HIS A 1 120 ? 10.358 9.057 -5.757 1.00 89.25 120 HIS A O 1
ATOM 960 N N . MET A 1 121 ? 8.368 8.972 -6.807 1.00 87.81 121 MET A N 1
ATOM 961 C CA . MET A 1 121 ? 8.806 9.694 -8.009 1.00 87.81 121 MET A CA 1
ATOM 962 C C . MET A 1 121 ? 9.268 11.121 -7.684 1.00 87.81 121 MET A C 1
ATOM 964 O O . MET A 1 121 ? 10.331 11.541 -8.132 1.00 87.81 121 MET A O 1
ATOM 968 N N . ARG A 1 122 ? 8.540 11.848 -6.824 1.00 85.69 122 ARG A N 1
ATOM 969 C CA . ARG A 1 122 ? 8.923 13.201 -6.373 1.00 85.69 122 ARG A CA 1
ATOM 970 C C . ARG A 1 122 ? 10.281 13.228 -5.665 1.00 85.69 122 ARG A C 1
ATOM 972 O O . ARG A 1 122 ? 10.949 14.255 -5.675 1.00 85.69 122 ARG A O 1
ATOM 979 N N . ARG A 1 123 ? 10.678 12.122 -5.034 1.00 83.94 123 ARG A N 1
ATOM 980 C CA . ARG A 1 123 ? 11.963 11.965 -4.339 1.00 83.94 123 ARG A CA 1
ATOM 981 C C . ARG A 1 123 ? 13.050 11.309 -5.207 1.00 83.94 123 ARG A C 1
ATOM 983 O O . ARG A 1 123 ? 14.033 10.823 -4.658 1.00 83.94 123 ARG A O 1
ATOM 990 N N . GLY A 1 124 ? 12.861 11.224 -6.527 1.00 81.44 124 GLY A N 1
ATOM 991 C CA . GLY A 1 124 ? 13.833 10.605 -7.441 1.00 81.44 124 GLY A CA 1
ATOM 992 C C . GLY A 1 124 ? 14.049 9.107 -7.198 1.00 81.44 124 GLY A C 1
ATOM 993 O O . GLY A 1 124 ? 15.076 8.557 -7.563 1.00 81.44 124 GLY A O 1
ATOM 994 N N . GLY A 1 125 ? 13.117 8.451 -6.508 1.00 81.81 125 GLY A N 1
ATOM 995 C CA . GLY A 1 125 ? 13.134 7.019 -6.240 1.00 81.81 125 GLY A CA 1
ATOM 996 C C . GLY A 1 125 ? 14.198 6.469 -5.289 1.00 81.81 125 GLY A C 1
ATOM 997 O O . GLY A 1 125 ? 14.249 5.261 -5.079 1.00 81.81 125 GLY A O 1
ATOM 998 N N . ALA A 1 126 ? 14.988 7.326 -4.642 1.00 83.12 126 ALA A N 1
ATOM 999 C CA . ALA A 1 126 ? 16.023 6.892 -3.701 1.00 83.12 126 ALA A CA 1
ATOM 1000 C C . ALA A 1 126 ? 15.494 6.559 -2.287 1.00 83.12 126 ALA A C 1
ATOM 1002 O O . ALA A 1 126 ? 16.183 5.926 -1.493 1.00 83.12 126 ALA A O 1
ATOM 1003 N N . HIS A 1 127 ? 14.267 6.973 -1.949 1.00 87.75 127 HIS A N 1
ATOM 1004 C CA . HIS A 1 127 ? 13.779 7.037 -0.559 1.00 87.75 127 HIS A CA 1
ATOM 1005 C C . HIS A 1 127 ? 12.677 6.020 -0.218 1.00 87.75 127 HIS A C 1
ATOM 1007 O O . HIS A 1 127 ? 11.760 6.307 0.561 1.00 87.75 127 HIS A O 1
ATOM 1013 N N . ASN A 1 128 ? 12.724 4.823 -0.800 1.00 90.00 128 ASN A N 1
ATOM 1014 C CA . ASN A 1 128 ? 11.753 3.780 -0.479 1.00 90.00 128 ASN A CA 1
ATOM 1015 C C . ASN A 1 128 ? 11.936 3.264 0.965 1.00 90.00 128 ASN A C 1
ATOM 1017 O O . ASN A 1 128 ? 13.023 2.829 1.345 1.00 90.00 128 ASN A O 1
ATOM 1021 N N . GLY A 1 129 ? 10.866 3.304 1.766 1.00 87.75 129 GLY A N 1
ATOM 1022 C CA . GLY A 1 129 ? 10.898 3.051 3.217 1.00 87.75 129 GLY A CA 1
ATOM 1023 C C . GLY A 1 129 ? 10.826 4.317 4.075 1.00 87.75 129 GLY A C 1
ATOM 1024 O O . GLY A 1 129 ? 10.622 4.226 5.285 1.00 87.75 129 GLY A O 1
ATOM 1025 N N . GLU A 1 130 ? 10.942 5.489 3.447 1.00 92.06 130 GLU A N 1
ATOM 1026 C CA . GLU A 1 130 ? 10.803 6.811 4.071 1.00 92.06 130 GLU A CA 1
ATOM 1027 C C . GLU A 1 130 ? 9.629 7.610 3.464 1.00 92.06 130 GLU A C 1
ATOM 1029 O O . GLU A 1 130 ? 9.534 8.831 3.639 1.00 92.06 130 GLU A O 1
ATOM 1034 N N . LEU A 1 131 ? 8.739 6.935 2.725 1.00 88.94 131 LEU A N 1
ATOM 1035 C CA . LEU A 1 131 ? 7.579 7.533 2.063 1.00 88.94 131 LEU A CA 1
ATOM 1036 C C . LEU A 1 131 ? 6.473 7.847 3.078 1.00 88.94 131 LEU A C 1
ATOM 1038 O O . LEU A 1 131 ? 6.319 7.171 4.096 1.00 88.94 131 LEU A O 1
ATOM 1042 N N . GLY A 1 132 ? 5.690 8.884 2.806 1.00 79.75 132 GLY A N 1
ATOM 1043 C CA . GLY A 1 132 ? 4.536 9.319 3.586 1.00 79.75 132 GLY A CA 1
ATOM 1044 C C . GLY A 1 132 ? 4.863 9.954 4.926 1.00 79.75 132 GLY A C 1
ATOM 1045 O O . GLY A 1 132 ? 3.959 10.508 5.538 1.00 79.75 132 GLY A O 1
ATOM 1046 N N . GLY A 1 133 ? 6.114 9.896 5.397 1.00 78.25 133 GLY A N 1
ATOM 1047 C CA . GLY A 1 133 ? 6.491 10.356 6.732 1.00 78.25 133 GLY A CA 1
ATOM 1048 C C . GLY A 1 133 ? 5.516 9.846 7.803 1.00 78.25 133 GLY A C 1
ATOM 1049 O O . GLY A 1 133 ? 5.316 8.643 7.959 1.00 78.25 133 GLY A O 1
ATOM 1050 N N . SER A 1 134 ? 4.877 10.775 8.524 1.00 74.88 134 SER A N 1
ATOM 1051 C CA . SER A 1 134 ? 3.818 10.466 9.498 1.00 74.88 134 SER A CA 1
ATOM 1052 C C . SER A 1 134 ? 2.430 10.363 8.850 1.00 74.88 134 SER A C 1
ATOM 1054 O O . SER A 1 134 ? 2.148 11.009 7.845 1.00 74.88 134 SER A O 1
ATOM 1056 N N . TYR A 1 135 ? 1.498 9.660 9.504 1.00 80.56 135 TYR A N 1
ATOM 1057 C CA . TYR A 1 135 ? 0.075 9.588 9.118 1.00 80.56 135 TYR A CA 1
ATOM 1058 C C . TYR A 1 135 ? -0.542 10.951 8.735 1.00 80.56 135 TYR A C 1
ATOM 1060 O O . TYR A 1 135 ? -1.359 11.051 7.821 1.00 80.56 135 TYR A O 1
ATOM 1068 N N . ARG A 1 136 ? -0.115 12.033 9.401 1.00 81.19 136 ARG A N 1
ATOM 1069 C CA . ARG A 1 136 ? -0.590 13.399 9.144 1.00 81.19 136 ARG A CA 1
ATOM 1070 C C . ARG A 1 136 ? -0.231 13.910 7.746 1.00 81.19 136 ARG A C 1
ATOM 1072 O O . ARG A 1 136 ? -0.992 14.699 7.194 1.00 81.19 136 ARG A O 1
ATOM 1079 N N . ALA A 1 137 ? 0.906 13.503 7.188 1.00 83.62 137 ALA A N 1
ATOM 1080 C CA . ALA A 1 137 ? 1.293 13.893 5.836 1.00 83.62 137 ALA A CA 1
ATOM 1081 C C . ALA A 1 137 ? 0.431 13.169 4.794 1.00 83.62 137 ALA A C 1
ATOM 1083 O O . ALA A 1 137 ? -0.108 13.834 3.913 1.00 83.62 137 ALA A O 1
ATOM 1084 N N . VAL A 1 138 ? 0.178 11.867 4.983 1.00 86.69 138 VAL A N 1
ATOM 1085 C CA . VAL A 1 138 ? -0.764 11.093 4.150 1.00 86.69 138 VAL A CA 1
ATOM 1086 C C . VAL A 1 138 ? -2.169 11.706 4.182 1.00 86.69 138 VAL A C 1
ATOM 1088 O O . VAL A 1 138 ? -2.807 11.869 3.147 1.00 86.69 138 VAL A O 1
ATOM 1091 N N . LYS A 1 139 ? -2.637 12.143 5.358 1.00 89.19 139 LYS A N 1
ATOM 1092 C CA . LYS A 1 139 ? -3.929 12.835 5.499 1.00 89.19 139 LYS A CA 1
ATOM 1093 C C . LYS A 1 139 ? -4.041 14.111 4.660 1.00 89.19 139 LYS A C 1
ATOM 1095 O O . LYS A 1 139 ? -5.128 14.434 4.203 1.00 89.19 139 LYS A O 1
ATOM 1100 N N . LYS A 1 140 ? -2.948 14.854 4.477 1.00 88.25 140 LYS A N 1
ATOM 1101 C CA . LYS A 1 140 ? -2.960 16.108 3.705 1.00 88.25 140 LYS A CA 1
ATOM 1102 C C . LYS A 1 140 ? -2.880 15.883 2.197 1.00 88.25 140 LYS A C 1
ATOM 1104 O O . LYS A 1 140 ? -3.358 16.716 1.439 1.00 88.25 140 LYS A O 1
ATOM 1109 N N . SER A 1 141 ? -2.221 14.813 1.768 1.00 86.94 141 SER A N 1
ATOM 1110 C CA . SER A 1 141 ? -1.917 14.549 0.359 1.00 86.94 141 SER A CA 1
ATOM 1111 C C . SER A 1 141 ? -2.978 13.704 -0.342 1.00 86.94 141 SER A C 1
ATOM 1113 O O . SER A 1 141 ? -3.109 13.754 -1.570 1.00 86.94 141 SER A O 1
ATOM 1115 N N . VAL A 1 142 ? -3.709 12.896 0.422 1.00 90.19 142 VAL A N 1
ATOM 1116 C CA . VAL A 1 142 ? -4.706 11.975 -0.103 1.00 90.19 142 VAL A CA 1
ATOM 1117 C C . VAL A 1 142 ? -6.093 12.567 0.116 1.00 90.19 142 VAL A C 1
ATOM 1119 O O . VAL A 1 142 ? -6.472 12.878 1.239 1.00 90.19 142 VAL A O 1
ATOM 1122 N N . HIS A 1 143 ? -6.875 12.681 -0.958 1.00 91.69 143 HIS A N 1
ATOM 1123 C CA . HIS A 1 143 ? -8.270 13.137 -0.932 1.00 91.69 143 HIS A CA 1
ATOM 1124 C C . HIS A 1 143 ? -9.208 12.040 -0.392 1.00 91.69 143 HIS A C 1
ATOM 1126 O O . HIS A 1 143 ? -10.179 11.652 -1.038 1.00 91.69 143 HIS A O 1
ATOM 1132 N N . LEU A 1 144 ? -8.875 11.484 0.772 1.00 94.00 144 LEU A N 1
ATOM 1133 C CA . LEU A 1 144 ? -9.670 10.493 1.487 1.00 94.00 144 LEU A CA 1
ATOM 1134 C C . LEU A 1 144 ? -10.163 11.085 2.801 1.00 94.00 144 LEU A C 1
ATOM 1136 O O . LEU A 1 144 ? -9.476 11.872 3.451 1.00 94.00 144 LEU A O 1
ATOM 1140 N N . HIS A 1 145 ? -11.352 10.659 3.218 1.00 94.31 145 HIS A N 1
ATOM 1141 C CA . HIS A 1 145 ? -11.842 10.984 4.546 1.00 94.31 145 HIS A CA 1
ATOM 1142 C C . HIS A 1 145 ? -10.939 10.337 5.605 1.00 94.31 145 HIS A C 1
ATOM 1144 O O . HIS A 1 145 ? -10.481 9.207 5.437 1.00 94.31 145 HIS A O 1
ATOM 1150 N N . GLU A 1 146 ? -10.712 11.022 6.727 1.00 91.69 146 GLU A N 1
ATOM 1151 C CA . GLU A 1 146 ? -9.778 10.581 7.773 1.00 91.69 146 GLU A CA 1
ATOM 1152 C C . GLU A 1 146 ? -10.051 9.154 8.267 1.00 91.69 146 GLU A C 1
ATOM 1154 O O . GLU A 1 146 ? -9.122 8.363 8.417 1.00 91.69 146 GLU A O 1
ATOM 1159 N N . ARG A 1 147 ? -11.330 8.804 8.441 1.00 92.94 147 ARG A N 1
ATOM 1160 C CA . ARG A 1 147 ? -11.772 7.457 8.847 1.00 92.94 147 ARG A CA 1
ATOM 1161 C C . ARG A 1 147 ? -11.414 6.339 7.858 1.00 92.94 147 ARG A C 1
ATOM 1163 O O . ARG A 1 147 ? -11.408 5.175 8.236 1.00 92.94 147 ARG A O 1
ATOM 1170 N N . ASP A 1 148 ? -11.148 6.675 6.598 1.00 95.56 148 ASP A N 1
ATOM 1171 C CA . ASP A 1 148 ? -10.891 5.704 5.532 1.00 95.56 148 ASP A CA 1
ATOM 1172 C C . ASP A 1 148 ? -9.396 5.510 5.247 1.00 95.56 148 ASP A C 1
ATOM 1174 O O . ASP A 1 148 ? -9.017 4.500 4.654 1.00 95.56 148 ASP A O 1
ATOM 1178 N N . ILE A 1 149 ? -8.534 6.420 5.714 1.00 94.56 149 ILE A N 1
ATOM 1179 C CA . ILE A 1 149 ? -7.078 6.327 5.522 1.00 94.56 149 ILE A CA 1
ATOM 1180 C C . ILE A 1 149 ? -6.509 5.120 6.273 1.00 94.56 149 ILE A C 1
ATOM 1182 O O . ILE A 1 149 ? -5.755 4.338 5.700 1.00 94.56 149 ILE A O 1
ATOM 1186 N N . GLY A 1 150 ? -6.876 4.950 7.548 1.00 93.44 150 GLY A N 1
ATOM 1187 C CA . GLY A 1 150 ? -6.406 3.836 8.377 1.00 93.44 150 GLY A CA 1
ATOM 1188 C C . GLY A 1 150 ? -6.730 2.461 7.774 1.00 93.44 150 GLY A C 1
ATOM 1189 O O . GLY A 1 150 ? -5.804 1.678 7.552 1.00 93.44 150 GLY A O 1
ATOM 1190 N N . PRO A 1 151 ? -8.004 2.170 7.451 1.00 96.56 151 PRO A N 1
ATOM 1191 C CA . PRO A 1 151 ? -8.384 0.927 6.784 1.00 96.56 151 PRO A CA 1
ATOM 1192 C C . PRO A 1 151 ? -7.710 0.721 5.424 1.00 96.56 151 PRO A C 1
ATOM 1194 O O . PRO A 1 151 ? -7.283 -0.392 5.132 1.00 96.56 151 PRO A O 1
ATOM 1197 N N . ALA A 1 152 ? -7.548 1.774 4.616 1.00 97.12 152 ALA A N 1
ATOM 1198 C CA . ALA A 1 152 ? -6.869 1.672 3.323 1.00 97.12 152 ALA A CA 1
ATOM 1199 C C . ALA A 1 152 ? -5.364 1.372 3.462 1.00 97.12 152 ALA A C 1
ATOM 1201 O O . ALA A 1 152 ? -4.823 0.576 2.698 1.00 97.12 152 ALA A O 1
ATOM 1202 N N . LEU A 1 153 ? -4.685 1.960 4.455 1.00 96.19 153 LEU A N 1
ATOM 1203 C CA . LEU A 1 153 ? -3.296 1.617 4.784 1.00 96.19 153 LEU A CA 1
ATOM 1204 C C . LEU A 1 153 ? -3.180 0.171 5.279 1.00 96.19 153 LEU A C 1
ATOM 1206 O O . LEU A 1 153 ? -2.285 -0.552 4.847 1.00 96.19 153 LEU A O 1
ATOM 1210 N N . ALA A 1 154 ? -4.089 -0.259 6.159 1.00 96.44 154 ALA A N 1
ATOM 1211 C CA . ALA A 1 154 ? -4.118 -1.631 6.660 1.00 96.44 154 ALA A CA 1
ATOM 1212 C C . ALA A 1 154 ? -4.323 -2.641 5.521 1.00 96.44 154 ALA A C 1
ATOM 1214 O O . ALA A 1 154 ? -3.621 -3.648 5.465 1.00 96.44 154 ALA A O 1
ATOM 1215 N N . GLU A 1 155 ? -5.226 -2.345 4.584 1.00 98.25 155 GLU A N 1
ATOM 1216 C CA . GLU A 1 155 ? -5.433 -3.135 3.372 1.00 98.25 155 GLU A CA 1
ATOM 1217 C C . GLU A 1 155 ? -4.163 -3.207 2.514 1.00 98.25 155 GLU A C 1
ATOM 1219 O O . GLU A 1 155 ? -3.737 -4.302 2.149 1.00 98.25 155 GLU A O 1
ATOM 1224 N N . ALA A 1 156 ? -3.520 -2.069 2.234 1.00 97.88 156 ALA A N 1
ATOM 1225 C CA . ALA A 1 156 ? -2.309 -2.016 1.416 1.00 97.88 156 ALA A CA 1
ATOM 1226 C C . ALA A 1 156 ? -1.157 -2.843 2.021 1.00 97.88 156 ALA A C 1
ATOM 1228 O O . ALA A 1 156 ? -0.440 -3.540 1.296 1.00 97.88 156 ALA A O 1
ATOM 1229 N N . ILE A 1 157 ? -0.999 -2.800 3.350 1.00 97.31 157 ILE A N 1
ATOM 1230 C CA . ILE A 1 157 ? -0.020 -3.616 4.086 1.00 97.31 157 ILE A CA 1
ATOM 1231 C C . ILE A 1 157 ? -0.402 -5.098 4.018 1.00 97.31 157 ILE A C 1
ATOM 1233 O O . ILE A 1 157 ? 0.436 -5.951 3.727 1.00 97.31 157 ILE A O 1
ATOM 1237 N N . ALA A 1 158 ? -1.675 -5.422 4.249 1.00 97.94 158 ALA A N 1
ATOM 1238 C CA . ALA A 1 158 ? -2.163 -6.796 4.240 1.00 97.94 158 ALA A CA 1
ATOM 1239 C C . ALA A 1 158 ? -2.085 -7.448 2.849 1.00 97.94 158 ALA A C 1
ATOM 1241 O O . ALA A 1 158 ? -1.837 -8.648 2.746 1.00 97.94 158 ALA A O 1
ATOM 1242 N N . LEU A 1 159 ? -2.230 -6.681 1.771 1.00 98.38 159 LEU A N 1
ATOM 1243 C CA . LEU A 1 159 ? -2.014 -7.161 0.405 1.00 98.38 159 LEU A CA 1
ATOM 1244 C C . LEU A 1 159 ? -0.527 -7.266 0.032 1.00 98.38 159 LEU A C 1
ATOM 1246 O O . LEU A 1 159 ? -0.201 -7.828 -1.010 1.00 98.38 159 LEU A O 1
ATOM 1250 N N . GLY A 1 160 ? 0.385 -6.777 0.878 1.00 97.81 160 GLY A N 1
ATOM 1251 C CA . GLY A 1 160 ? 1.819 -6.784 0.595 1.00 97.81 160 GLY A CA 1
ATOM 1252 C C . GLY A 1 160 ? 2.205 -5.823 -0.528 1.00 97.81 160 GLY A C 1
ATOM 1253 O O . GLY A 1 160 ? 3.164 -6.086 -1.249 1.00 97.81 160 GLY A O 1
ATOM 1254 N N . LEU A 1 161 ? 1.436 -4.743 -0.701 1.00 97.81 161 LEU A N 1
ATOM 1255 C CA . LEU A 1 161 ? 1.733 -3.665 -1.645 1.00 97.81 161 LEU A CA 1
ATOM 1256 C C . LEU A 1 161 ? 2.676 -2.642 -1.006 1.00 97.81 161 LEU A C 1
ATOM 1258 O O . LEU A 1 161 ? 3.613 -2.169 -1.648 1.00 97.81 161 LEU A O 1
ATOM 1262 N N . ILE A 1 162 ? 2.466 -2.353 0.280 1.00 96.88 162 ILE A N 1
ATOM 1263 C CA . ILE A 1 162 ? 3.338 -1.486 1.073 1.00 96.88 162 ILE A CA 1
ATOM 1264 C C . ILE A 1 162 ? 3.796 -2.185 2.356 1.00 96.88 162 ILE A C 1
ATOM 1266 O O . ILE A 1 162 ? 3.164 -3.125 2.834 1.00 96.88 162 ILE A O 1
ATOM 1270 N N . TYR A 1 163 ? 4.871 -1.683 2.950 1.00 95.19 163 TYR A N 1
ATOM 1271 C CA . TYR A 1 163 ? 5.333 -2.054 4.283 1.00 95.19 163 TYR A CA 1
ATOM 1272 C C . TYR A 1 163 ? 5.503 -0.808 5.152 1.00 95.19 163 TYR A C 1
ATOM 1274 O O . TYR A 1 163 ? 5.741 0.290 4.645 1.00 95.19 163 TYR A O 1
ATOM 1282 N N . GLN A 1 164 ? 5.405 -0.985 6.469 1.00 93.56 164 GLN A N 1
ATOM 1283 C CA . GLN A 1 164 ? 5.723 0.051 7.446 1.00 93.56 164 GLN A CA 1
ATOM 1284 C C . GLN A 1 164 ? 7.144 -0.179 7.968 1.00 93.56 164 GLN A C 1
ATOM 1286 O O . GLN A 1 164 ? 7.425 -1.191 8.605 1.00 93.56 164 GLN A O 1
ATOM 1291 N N . GLY A 1 165 ? 8.049 0.735 7.636 1.00 88.69 165 GLY A N 1
ATOM 1292 C CA . GLY A 1 165 ? 9.410 0.784 8.152 1.00 88.69 165 GLY A CA 1
ATOM 1293 C C . GLY A 1 165 ? 9.533 1.685 9.389 1.00 88.69 165 GLY A C 1
ATOM 1294 O O . GLY A 1 165 ? 8.558 2.307 9.815 1.00 88.69 165 GLY A O 1
ATOM 1295 N N . PRO A 1 166 ? 10.745 1.802 9.956 1.00 86.69 166 PRO A N 1
ATOM 1296 C CA . PRO A 1 166 ? 10.991 2.624 11.142 1.00 86.69 166 PRO A CA 1
ATOM 1297 C C . PRO A 1 166 ? 10.790 4.127 10.889 1.00 86.69 166 PRO A C 1
ATOM 1299 O O . PRO A 1 166 ? 10.402 4.855 11.797 1.00 86.69 166 PRO A O 1
ATOM 1302 N N . LYS A 1 167 ? 11.039 4.595 9.659 1.00 87.75 167 LYS A N 1
ATOM 1303 C CA . LYS A 1 167 ? 10.975 6.018 9.284 1.00 87.75 167 LYS A CA 1
ATOM 1304 C C . LYS A 1 167 ? 9.717 6.411 8.499 1.00 87.75 167 LYS A C 1
ATOM 1306 O O . LYS A 1 167 ? 9.513 7.595 8.237 1.00 87.75 167 LYS A O 1
ATOM 1311 N N . GLY A 1 168 ? 8.889 5.451 8.094 1.00 91.69 168 GLY A N 1
ATOM 1312 C CA . GLY A 1 168 ? 7.743 5.705 7.225 1.00 91.69 168 GLY A CA 1
ATOM 1313 C C . GLY A 1 168 ? 7.282 4.450 6.500 1.00 91.69 168 GLY A C 1
ATOM 1314 O O . GLY A 1 168 ? 7.433 3.338 6.998 1.00 91.69 168 GLY A O 1
ATOM 1315 N N . PHE A 1 169 ? 6.713 4.628 5.315 1.00 94.81 169 PHE A N 1
ATOM 1316 C CA . PHE A 1 169 ? 6.229 3.541 4.475 1.00 94.81 169 PHE A CA 1
ATOM 1317 C C . PHE A 1 169 ? 7.155 3.301 3.281 1.00 94.81 169 PHE A C 1
ATOM 1319 O O . PHE A 1 169 ? 7.919 4.172 2.861 1.00 94.81 169 PHE A O 1
ATOM 1326 N N . GLY A 1 170 ? 7.076 2.107 2.708 1.00 93.50 170 GLY A N 1
ATOM 1327 C CA . GLY A 1 170 ? 7.729 1.779 1.445 1.00 93.50 170 GLY A CA 1
ATOM 1328 C C . GLY A 1 170 ? 6.899 0.811 0.616 1.00 93.50 170 GLY A C 1
ATOM 1329 O O . GLY A 1 170 ? 5.999 0.155 1.132 1.00 93.50 170 GLY A O 1
ATOM 1330 N N . MET A 1 171 ? 7.195 0.731 -0.675 1.00 95.62 171 MET A N 1
ATOM 1331 C CA . MET A 1 171 ? 6.566 -0.184 -1.622 1.00 95.62 171 MET A CA 1
ATOM 1332 C C . MET A 1 171 ? 7.305 -1.522 -1.643 1.00 95.62 171 MET A C 1
ATOM 1334 O O . MET A 1 171 ? 8.536 -1.572 -1.654 1.00 95.62 171 MET A O 1
ATOM 1338 N N . CYS A 1 172 ? 6.550 -2.619 -1.665 1.00 96.62 172 CYS A N 1
ATOM 1339 C CA . CYS A 1 172 ? 7.081 -3.977 -1.522 1.00 96.62 172 CYS A CA 1
ATOM 1340 C C . CYS A 1 172 ? 7.727 -4.561 -2.789 1.00 96.62 172 CYS A C 1
ATOM 1342 O O . CYS A 1 172 ? 8.172 -5.705 -2.750 1.00 96.62 172 CYS A O 1
ATOM 1344 N N . TRP A 1 173 ? 7.771 -3.821 -3.898 1.00 95.06 173 TRP 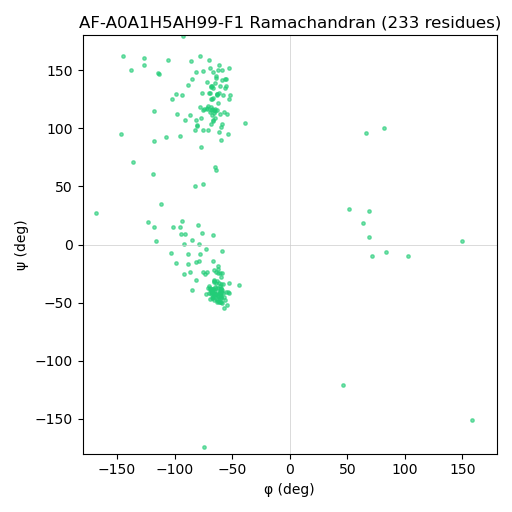A N 1
ATOM 1345 C CA . TRP A 1 173 ? 8.399 -4.252 -5.157 1.00 95.06 173 TRP A CA 1
ATOM 1346 C C . TRP A 1 173 ? 9.601 -3.393 -5.573 1.00 95.06 173 TRP A C 1
ATOM 1348 O O . TRP A 1 173 ? 10.178 -3.624 -6.632 1.00 95.06 173 TRP A O 1
ATOM 1358 N N . LEU A 1 174 ? 9.980 -2.412 -4.752 1.00 91.12 174 LEU A N 1
ATOM 1359 C CA . LEU A 1 174 ? 11.141 -1.557 -4.981 1.00 91.12 174 LEU A CA 1
ATOM 1360 C C . LEU A 1 174 ? 12.193 -1.826 -3.906 1.00 91.12 174 LEU A C 1
ATOM 1362 O O . LEU A 1 174 ? 11.856 -2.133 -2.758 1.00 91.12 174 LEU A O 1
ATOM 1366 N N . LYS A 1 175 ? 13.473 -1.713 -4.274 1.00 89.81 175 LYS A N 1
ATOM 1367 C CA . LYS A 1 175 ? 14.579 -1.776 -3.307 1.00 89.81 175 LYS A CA 1
ATOM 1368 C C . LYS A 1 175 ? 14.412 -0.677 -2.263 1.00 89.81 175 LYS A C 1
ATOM 1370 O O . LYS A 1 175 ? 13.818 0.361 -2.545 1.00 89.81 175 LYS A O 1
ATOM 1375 N N . ARG A 1 176 ? 14.892 -0.918 -1.051 1.00 89.75 176 ARG A N 1
ATOM 1376 C CA . ARG A 1 176 ? 14.886 0.078 0.025 1.00 89.75 176 ARG A CA 1
ATOM 1377 C C . ARG A 1 176 ? 16.009 1.095 -0.166 1.00 89.75 176 ARG A C 1
ATOM 1379 O O . ARG A 1 176 ? 16.976 0.818 -0.873 1.00 89.75 176 ARG A O 1
ATOM 1386 N N . CYS A 1 177 ? 15.906 2.241 0.508 1.00 85.12 177 CYS A N 1
ATOM 1387 C CA . CYS A 1 177 ? 16.965 3.258 0.507 1.00 85.12 177 CYS A CA 1
ATOM 1388 C C . CYS A 1 177 ? 18.305 2.754 1.079 1.00 85.12 177 CYS A C 1
ATOM 1390 O O . CYS A 1 177 ? 19.355 3.267 0.713 1.00 85.12 177 CYS A O 1
ATOM 1392 N N . ASP A 1 178 ? 18.279 1.725 1.930 1.00 84.81 178 ASP A N 1
ATOM 1393 C CA . ASP A 1 178 ? 19.466 1.052 2.478 1.00 84.81 178 ASP A CA 1
ATOM 1394 C C . ASP A 1 178 ? 20.026 -0.059 1.561 1.00 84.81 178 ASP A C 1
ATOM 1396 O O . ASP A 1 178 ? 20.957 -0.766 1.934 1.00 84.81 178 ASP A O 1
ATOM 1400 N N . GLY A 1 179 ? 19.453 -0.241 0.365 1.00 86.00 179 GLY A N 1
ATOM 1401 C CA . GLY A 1 179 ? 19.845 -1.281 -0.586 1.00 86.00 179 GLY A CA 1
ATOM 1402 C C . GLY A 1 179 ? 19.209 -2.653 -0.342 1.00 86.00 179 GLY A C 1
ATOM 1403 O O . GLY A 1 179 ? 19.345 -3.530 -1.199 1.00 86.00 179 GLY A O 1
ATOM 1404 N N . THR A 1 180 ? 18.467 -2.848 0.756 1.00 86.50 180 THR A N 1
ATOM 1405 C CA . THR A 1 180 ? 17.757 -4.109 1.030 1.00 86.50 180 THR A CA 1
ATOM 1406 C C . THR A 1 180 ? 16.817 -4.445 -0.134 1.00 86.50 180 THR A C 1
ATOM 1408 O O . THR A 1 180 ? 16.083 -3.563 -0.609 1.00 86.50 180 THR A O 1
ATOM 1411 N N . PRO A 1 181 ? 16.796 -5.706 -0.608 1.00 88.75 181 PRO A N 1
ATOM 1412 C CA . PRO A 1 181 ? 15.909 -6.111 -1.688 1.00 88.75 181 PRO A CA 1
ATOM 1413 C C . PRO A 1 181 ? 14.434 -5.939 -1.313 1.00 88.75 181 PRO A C 1
ATOM 1415 O O . PRO A 1 181 ? 14.041 -5.959 -0.143 1.00 88.75 181 PRO A O 1
ATOM 1418 N N . ALA A 1 182 ? 13.606 -5.772 -2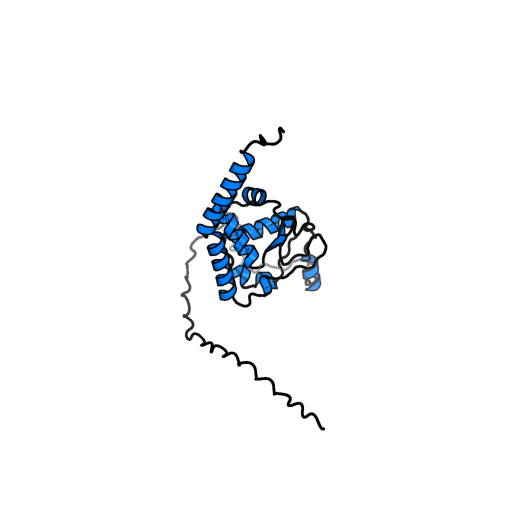.341 1.00 90.94 182 ALA A N 1
ATOM 1419 C CA . ALA A 1 182 ? 12.169 -5.688 -2.170 1.00 90.94 182 ALA A CA 1
ATOM 1420 C C . ALA A 1 182 ? 11.623 -7.029 -1.635 1.00 90.94 182 ALA A C 1
ATOM 1422 O O . ALA A 1 182 ? 12.060 -8.087 -2.081 1.00 90.94 182 ALA A O 1
ATOM 1423 N N . PRO A 1 183 ? 10.674 -7.023 -0.688 1.00 91.69 183 PRO A N 1
ATOM 1424 C CA . PRO A 1 183 ? 10.185 -8.259 -0.084 1.00 91.69 183 PRO A CA 1
ATOM 1425 C C . PRO A 1 183 ? 9.172 -9.050 -0.936 1.00 91.69 183 PRO A C 1
ATOM 1427 O O . PRO A 1 183 ? 8.871 -10.190 -0.594 1.00 91.69 183 PRO A O 1
ATOM 1430 N N . HIS A 1 184 ? 8.596 -8.459 -1.991 1.00 94.06 184 HIS A N 1
ATOM 1431 C CA . HIS A 1 184 ? 7.646 -9.102 -2.920 1.00 94.06 184 HIS A CA 1
ATOM 1432 C C . HIS A 1 184 ? 6.444 -9.814 -2.259 1.00 94.06 184 HIS A C 1
ATOM 1434 O O . HIS A 1 184 ? 5.894 -10.772 -2.794 1.00 94.06 184 HIS A O 1
ATOM 1440 N N . TRP A 1 185 ? 5.980 -9.335 -1.099 1.00 96.62 185 TRP A N 1
ATOM 1441 C CA . TRP A 1 185 ? 4.946 -10.016 -0.302 1.00 96.62 185 TRP A CA 1
ATOM 1442 C C . TRP A 1 185 ? 3.614 -10.252 -1.019 1.00 96.62 185 TRP A C 1
ATOM 1444 O O . TRP A 1 185 ? 2.885 -11.172 -0.652 1.00 96.62 185 TRP A O 1
ATOM 1454 N N . TRP A 1 186 ? 3.292 -9.453 -2.032 1.00 97.69 186 TRP A N 1
ATOM 1455 C CA . TRP A 1 186 ? 2.095 -9.626 -2.850 1.00 97.69 186 TRP A CA 1
ATOM 1456 C C . TRP A 1 186 ? 2.092 -10.940 -3.655 1.00 97.69 186 TRP A C 1
ATOM 1458 O O . TRP A 1 186 ? 1.022 -11.468 -3.957 1.00 97.69 186 TRP A O 1
ATOM 1468 N N . GLU A 1 187 ? 3.254 -11.538 -3.936 1.00 97.62 187 GLU A N 1
ATOM 1469 C CA . GLU A 1 187 ? 3.363 -12.790 -4.704 1.00 97.62 187 GLU A CA 1
ATOM 1470 C C . GLU A 1 187 ? 2.775 -14.011 -3.979 1.00 97.62 187 GLU A C 1
ATOM 1472 O O . GLU A 1 187 ? 2.532 -15.056 -4.600 1.00 97.62 187 GLU A O 1
ATOM 1477 N N . ARG A 1 188 ? 2.502 -13.891 -2.671 1.00 97.88 188 ARG A N 1
ATOM 1478 C CA . ARG A 1 188 ? 1.8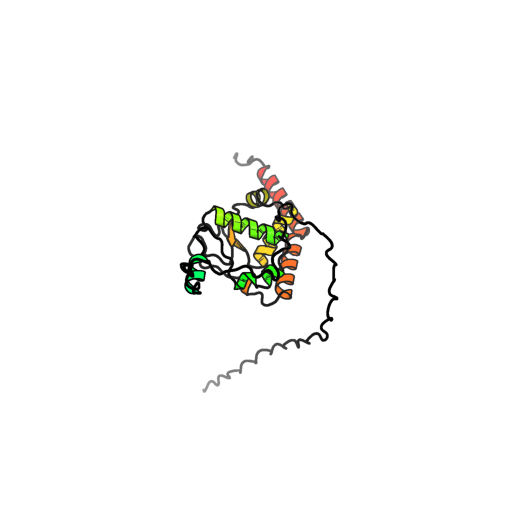56 -14.946 -1.872 1.00 97.88 188 ARG A CA 1
ATOM 1479 C C . ARG A 1 188 ? 0.415 -15.220 -2.298 1.00 97.88 188 ARG A C 1
ATOM 1481 O O . ARG A 1 188 ? -0.113 -16.295 -2.022 1.00 97.88 188 ARG A O 1
ATOM 1488 N N . PHE A 1 189 ? -0.232 -14.268 -2.966 1.00 98.06 189 PHE A N 1
ATOM 1489 C CA . PHE A 1 189 ? -1.617 -14.402 -3.394 1.00 98.06 189 PHE A CA 1
ATOM 1490 C C . PHE A 1 189 ? -1.693 -14.996 -4.795 1.00 98.06 189 PHE A C 1
ATOM 1492 O O . PHE A 1 189 ? -1.407 -14.333 -5.788 1.00 98.06 189 PHE A O 1
ATOM 1499 N N . LYS A 1 190 ? -2.111 -16.261 -4.873 1.00 97.69 190 LYS A N 1
ATOM 1500 C CA . LYS A 1 190 ? -2.279 -16.970 -6.151 1.00 97.69 190 LYS A CA 1
ATOM 1501 C C . LYS A 1 190 ? -3.663 -16.796 -6.773 1.00 97.69 190 LYS A C 1
ATOM 1503 O O . LYS A 1 190 ? -3.832 -17.077 -7.950 1.00 97.69 190 LYS A O 1
ATOM 1508 N N . THR A 1 191 ? -4.652 -16.344 -6.001 1.00 98.38 191 THR A N 1
ATOM 1509 C CA . THR A 1 191 ? -6.039 -16.210 -6.465 1.00 98.38 191 THR A CA 1
ATOM 1510 C C . THR A 1 191 ? -6.676 -14.912 -5.984 1.00 98.38 191 THR A C 1
ATOM 1512 O O . THR A 1 191 ? -6.372 -14.418 -4.893 1.00 98.38 191 THR A O 1
ATOM 1515 N N . TYR A 1 192 ? -7.618 -14.395 -6.779 1.00 98.31 192 TYR A N 1
ATOM 1516 C CA . TYR A 1 192 ? -8.400 -13.201 -6.446 1.00 98.31 192 TYR A CA 1
ATOM 1517 C C . TYR A 1 192 ? -9.149 -13.375 -5.123 1.00 98.31 192 TYR A C 1
ATOM 1519 O O . TYR A 1 192 ? -9.094 -12.513 -4.250 1.00 98.31 192 TYR A O 1
ATOM 1527 N N . ARG A 1 193 ? -9.799 -14.532 -4.927 1.00 98.25 193 ARG A N 1
ATOM 1528 C CA . ARG A 1 193 ? -10.591 -14.823 -3.723 1.00 98.25 193 ARG A CA 1
ATOM 1529 C C . ARG A 1 193 ? -9.749 -14.763 -2.445 1.00 98.25 193 ARG A C 1
ATOM 1531 O O . ARG A 1 193 ? -10.214 -14.209 -1.452 1.00 98.25 193 ARG A O 1
ATOM 1538 N N . ALA A 1 194 ? -8.520 -15.288 -2.470 1.00 98.19 194 ALA A N 1
ATOM 1539 C CA . ALA A 1 194 ? -7.615 -15.235 -1.322 1.00 98.19 194 ALA A CA 1
ATOM 1540 C C . ALA A 1 194 ? -7.175 -13.796 -1.010 1.00 98.19 194 ALA A C 1
ATOM 1542 O O . ALA A 1 194 ? -7.247 -13.367 0.142 1.00 98.19 194 ALA A O 1
ATOM 1543 N N . ALA A 1 195 ? -6.785 -13.030 -2.035 1.00 98.38 195 ALA A N 1
ATOM 1544 C CA . ALA A 1 195 ? -6.430 -11.620 -1.876 1.00 98.38 195 ALA A CA 1
ATOM 1545 C C . ALA A 1 195 ? -7.614 -10.798 -1.344 1.00 98.38 195 ALA A C 1
ATOM 1547 O O . ALA A 1 195 ? -7.464 -10.020 -0.401 1.00 98.38 195 ALA A O 1
ATOM 1548 N N . LYS A 1 196 ? -8.818 -11.030 -1.880 1.00 98.50 196 LYS A N 1
ATOM 1549 C CA . LYS A 1 196 ? -10.038 -10.326 -1.479 1.00 98.50 1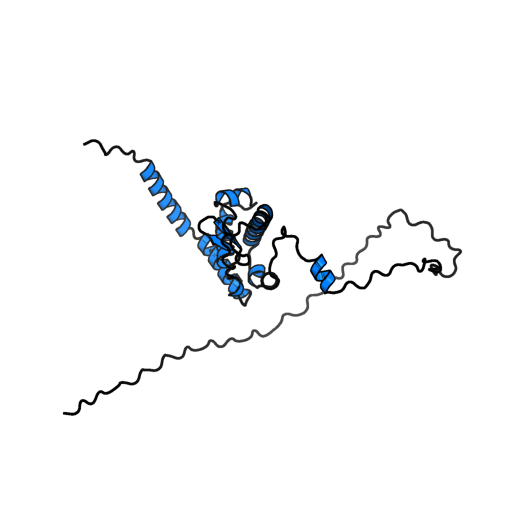96 LYS A CA 1
ATOM 1550 C C . LYS A 1 196 ? -10.444 -10.623 -0.041 1.00 98.50 196 LYS A C 1
ATOM 1552 O O . LYS A 1 196 ? -10.849 -9.707 0.670 1.00 98.50 196 LYS A O 1
ATOM 1557 N N . ALA A 1 197 ? -10.305 -11.873 0.401 1.00 98.12 197 ALA A N 1
ATOM 1558 C CA . ALA A 1 197 ? -10.571 -12.259 1.783 1.00 98.12 197 ALA A CA 1
ATOM 1559 C C . ALA A 1 197 ? -9.631 -11.538 2.764 1.00 98.12 197 ALA A C 1
ATOM 1561 O O . ALA A 1 197 ? -10.097 -10.996 3.764 1.00 98.12 197 ALA A O 1
ATOM 1562 N N . VAL A 1 198 ? -8.331 -11.467 2.450 1.00 98.25 198 VAL A N 1
ATOM 1563 C CA . VAL A 1 198 ? -7.349 -10.758 3.288 1.00 98.25 198 VAL A CA 1
ATOM 1564 C C . VAL A 1 198 ? -7.574 -9.246 3.276 1.00 98.25 198 VAL A C 1
ATOM 1566 O O . VAL A 1 198 ? -7.553 -8.633 4.341 1.00 98.25 198 VAL A O 1
ATOM 1569 N N . SER A 1 199 ? -7.849 -8.653 2.108 1.00 98.12 199 SER A N 1
ATOM 1570 C CA . SER A 1 199 ? -8.220 -7.234 1.984 1.00 98.12 199 SER A CA 1
ATOM 1571 C C . SER A 1 199 ? -9.418 -6.904 2.880 1.00 98.12 199 SER A C 1
ATOM 1573 O O . SER A 1 199 ? -9.328 -6.020 3.732 1.00 98.12 199 SER A O 1
ATOM 1575 N N . LYS A 1 200 ? -10.508 -7.676 2.773 1.00 97.94 200 LYS A N 1
ATOM 1576 C CA . LYS A 1 200 ? -11.712 -7.470 3.584 1.00 97.94 200 LYS A CA 1
ATOM 1577 C C . LYS A 1 200 ? -11.430 -7.614 5.081 1.00 97.94 200 LYS A C 1
ATOM 1579 O O . LYS A 1 200 ? -11.772 -6.718 5.844 1.00 97.94 200 LYS A O 1
ATOM 1584 N N . ALA A 1 201 ? -10.755 -8.687 5.493 1.00 96.88 201 ALA A N 1
ATOM 1585 C CA . ALA A 1 201 ? -10.419 -8.911 6.899 1.00 96.88 201 ALA A CA 1
ATOM 1586 C C . ALA A 1 201 ? -9.553 -7.778 7.484 1.00 96.88 201 ALA A C 1
ATOM 1588 O O . ALA A 1 201 ? -9.751 -7.379 8.631 1.00 96.88 201 ALA A O 1
ATOM 1589 N N . ALA A 1 202 ? -8.623 -7.229 6.697 1.00 96.75 202 ALA A N 1
ATOM 1590 C CA . ALA A 1 202 ? -7.795 -6.100 7.110 1.00 96.75 202 ALA A CA 1
ATOM 1591 C C . ALA A 1 202 ? -8.614 -4.812 7.291 1.00 96.75 202 ALA A C 1
ATOM 1593 O O . ALA A 1 202 ? -8.448 -4.124 8.299 1.00 96.75 202 ALA A O 1
ATOM 1594 N N . ILE A 1 203 ? -9.525 -4.513 6.357 1.00 96.50 203 ILE A N 1
ATOM 1595 C CA . ILE A 1 203 ? -10.436 -3.361 6.450 1.00 96.50 203 ILE A CA 1
ATOM 1596 C C . ILE A 1 203 ? -11.342 -3.496 7.677 1.00 96.50 203 ILE A C 1
ATOM 1598 O O . ILE A 1 203 ? -11.442 -2.559 8.470 1.00 96.50 203 ILE A O 1
ATOM 1602 N N . ASP A 1 204 ? -11.971 -4.659 7.856 1.00 95.19 204 ASP A N 1
ATOM 1603 C CA . ASP A 1 204 ? -12.910 -4.911 8.951 1.00 95.19 204 ASP A CA 1
ATOM 1604 C C . ASP A 1 204 ? -12.195 -4.828 10.312 1.00 95.19 204 ASP A C 1
ATOM 1606 O O . ASP A 1 204 ? -12.679 -4.170 11.231 1.00 95.19 204 ASP A O 1
ATOM 1610 N N . SER A 1 205 ? -10.985 -5.391 10.428 1.00 92.19 205 SER A N 1
ATOM 1611 C CA . SER A 1 205 ? -10.174 -5.299 11.651 1.00 92.19 205 SER A CA 1
ATOM 1612 C C . SER A 1 205 ? -9.704 -3.873 11.959 1.00 92.19 205 SER A C 1
ATOM 1614 O O . SER A 1 205 ? -9.557 -3.505 13.129 1.00 92.19 205 SER A O 1
ATOM 1616 N N . ALA A 1 206 ? -9.458 -3.058 10.931 1.00 92.12 206 ALA A N 1
ATOM 1617 C CA . ALA A 1 206 ? -9.092 -1.656 11.100 1.00 92.12 206 ALA A CA 1
ATOM 1618 C C . ALA A 1 206 ? -10.281 -0.779 11.521 1.00 92.12 206 ALA A C 1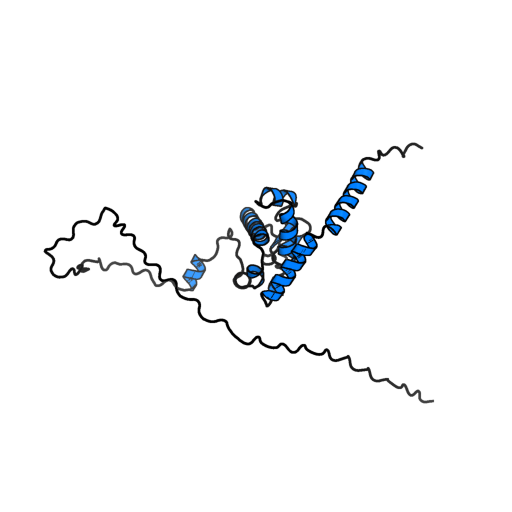
ATOM 1620 O O . ALA A 1 206 ? -10.064 0.249 12.157 1.00 92.12 206 ALA A O 1
ATOM 1621 N N . ARG A 1 207 ? -11.510 -1.193 11.189 1.00 91.12 207 ARG A N 1
ATOM 1622 C CA . ARG A 1 207 ? -12.767 -0.515 11.540 1.00 91.12 207 ARG A CA 1
ATOM 1623 C C . ARG A 1 207 ? -13.394 -1.010 12.843 1.00 91.12 207 ARG A C 1
ATOM 1625 O O . ARG A 1 207 ? -14.467 -0.535 13.198 1.00 91.12 207 ARG A O 1
ATOM 1632 N N . ASP A 1 208 ? -12.770 -1.964 13.537 1.00 89.06 208 ASP A N 1
ATOM 1633 C CA . ASP A 1 208 ? -13.338 -2.535 14.758 1.00 89.06 208 ASP A CA 1
ATOM 1634 C C . ASP A 1 208 ? -13.521 -1.442 15.837 1.00 89.06 208 ASP A C 1
ATOM 1636 O O . ASP A 1 208 ? -12.527 -0.939 16.385 1.00 89.06 208 ASP A O 1
ATOM 1640 N N . PRO A 1 209 ? -14.773 -1.093 16.199 1.00 77.19 209 PRO A N 1
ATOM 1641 C CA . PRO A 1 209 ? -15.059 -0.030 17.157 1.00 77.19 209 PRO A CA 1
ATOM 1642 C C . PRO A 1 209 ? -14.491 -0.334 18.546 1.00 77.19 209 PRO A C 1
ATOM 1644 O O . PRO A 1 209 ? -14.195 0.586 19.308 1.00 77.19 209 PRO A O 1
ATOM 1647 N N . LYS A 1 210 ? -14.271 -1.612 18.894 1.00 80.12 210 LYS A N 1
ATOM 1648 C CA . LYS A 1 210 ? -13.625 -1.975 20.163 1.00 80.12 210 LYS A CA 1
ATOM 1649 C C . LYS A 1 210 ? -12.176 -1.504 20.201 1.00 80.12 210 LYS A C 1
ATOM 1651 O O . LYS A 1 210 ? -11.724 -1.008 21.234 1.00 80.12 210 LYS A O 1
ATOM 1656 N N . ARG A 1 211 ? -11.454 -1.608 19.080 1.00 75.44 211 ARG A N 1
ATOM 1657 C CA . ARG A 1 211 ? -10.076 -1.109 18.967 1.00 75.44 211 ARG A CA 1
ATOM 1658 C C . ARG A 1 211 ? -10.026 0.410 19.004 1.00 75.44 211 ARG A C 1
ATOM 1660 O O . ARG A 1 211 ? -9.130 0.963 19.639 1.00 75.44 211 ARG A O 1
ATOM 1667 N N . GLU A 1 212 ? -10.987 1.086 18.383 1.00 74.38 212 GLU A N 1
ATOM 1668 C CA . GLU A 1 212 ? -11.105 2.544 18.481 1.00 74.38 212 GLU A CA 1
ATOM 1669 C C . GLU A 1 212 ? -11.387 2.990 19.921 1.00 74.38 212 GLU A C 1
ATOM 1671 O O . GLU A 1 212 ? -10.667 3.834 20.456 1.00 74.38 212 GLU A O 1
ATOM 1676 N N . ALA A 1 213 ? -12.347 2.352 20.598 1.00 73.75 213 ALA A N 1
ATOM 1677 C CA . ALA A 1 213 ? -12.661 2.626 21.997 1.00 73.75 213 ALA A CA 1
ATOM 1678 C C . ALA A 1 213 ? -11.462 2.361 22.922 1.00 73.75 213 ALA A C 1
ATOM 1680 O O . ALA A 1 213 ? -11.182 3.144 23.831 1.00 73.75 213 ALA A O 1
ATOM 1681 N N . GLN A 1 214 ? -10.709 1.284 22.685 1.00 79.12 214 GLN A N 1
ATOM 1682 C CA . GLN A 1 214 ? -9.501 0.978 23.450 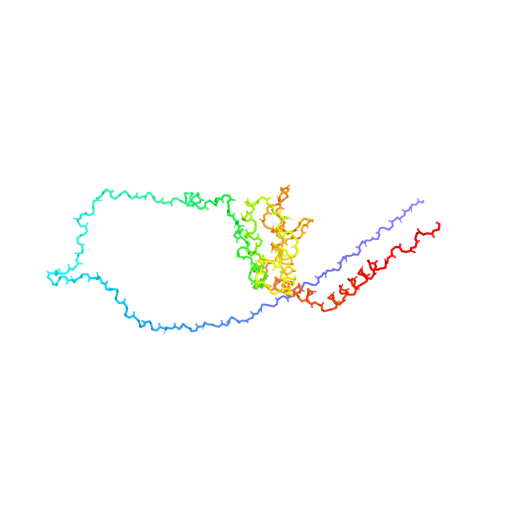1.00 79.12 214 GLN A CA 1
ATOM 1683 C C . GLN A 1 214 ? -8.404 2.030 23.235 1.00 79.12 214 GLN A C 1
ATOM 1685 O O . GLN A 1 214 ? -7.779 2.466 24.205 1.00 79.12 214 GLN A O 1
ATOM 1690 N N . ARG A 1 215 ? -8.195 2.484 21.992 1.00 77.56 215 ARG A N 1
ATOM 1691 C CA . ARG A 1 215 ? -7.257 3.575 21.679 1.00 77.56 215 ARG A CA 1
ATOM 1692 C C . ARG A 1 215 ? -7.670 4.881 22.354 1.00 77.56 215 ARG A C 1
ATOM 1694 O O . ARG A 1 215 ? -6.822 5.524 22.967 1.00 77.56 215 ARG A O 1
ATOM 1701 N N . ALA A 1 216 ? -8.956 5.229 22.314 1.00 77.12 216 ALA A N 1
ATOM 1702 C CA . ALA A 1 216 ? -9.489 6.415 22.981 1.00 77.12 216 ALA A CA 1
ATOM 1703 C C . ALA A 1 216 ? -9.262 6.366 24.502 1.00 77.12 216 ALA A C 1
ATOM 1705 O O . ALA A 1 216 ? -8.760 7.328 25.081 1.00 77.12 216 ALA A O 1
ATOM 1706 N N . ARG A 1 217 ? -9.528 5.218 25.145 1.00 87.44 217 ARG A N 1
ATOM 1707 C CA . ARG A 1 217 ? -9.254 5.008 26.580 1.00 87.44 217 ARG A CA 1
ATOM 1708 C C . ARG A 1 217 ? -7.768 5.142 26.918 1.00 87.44 217 ARG A C 1
ATOM 1710 O O . ARG A 1 217 ? -7.423 5.727 27.940 1.00 87.44 217 ARG A O 1
ATOM 1717 N N . CYS A 1 218 ? -6.881 4.600 26.084 1.00 87.75 218 CYS A N 1
ATOM 1718 C CA . CYS A 1 218 ? -5.435 4.699 26.294 1.00 87.75 218 CYS A CA 1
ATOM 1719 C C . CYS A 1 218 ? -4.938 6.149 26.155 1.00 87.75 218 CYS A C 1
ATOM 1721 O O . CYS A 1 218 ? -4.159 6.618 26.985 1.00 87.75 218 CYS A O 1
ATOM 1723 N N . LEU A 1 219 ? -5.445 6.881 25.157 1.00 87.19 219 LEU A N 1
ATOM 1724 C CA . LEU A 1 219 ? -5.121 8.290 24.950 1.00 87.19 219 LEU A CA 1
ATOM 1725 C C . LEU A 1 219 ? -5.618 9.169 26.105 1.00 87.19 219 LEU A C 1
ATOM 1727 O O . LEU A 1 219 ? -4.868 10.022 26.573 1.00 87.19 219 LEU A O 1
ATOM 1731 N N . ALA A 1 220 ? -6.837 8.928 26.598 1.00 86.00 220 ALA A N 1
ATOM 1732 C CA . ALA A 1 220 ? -7.384 9.632 27.758 1.00 86.00 220 ALA A CA 1
ATOM 1733 C C . ALA A 1 220 ? -6.468 9.483 28.985 1.00 86.00 220 ALA A C 1
ATOM 1735 O O . ALA A 1 220 ? -6.051 10.486 29.559 1.00 86.00 220 ALA A O 1
ATOM 1736 N N . LYS A 1 221 ? -6.030 8.253 29.294 1.00 90.50 221 LYS A N 1
ATOM 1737 C CA . LYS A 1 221 ? -5.084 7.985 30.393 1.00 90.50 221 LYS A CA 1
ATOM 1738 C C . LYS A 1 221 ? -3.729 8.682 30.216 1.00 90.50 221 LYS A C 1
ATOM 1740 O O . LYS A 1 221 ? -3.136 9.139 31.188 1.00 90.50 221 LYS A O 1
ATOM 1745 N N . LEU A 1 222 ? -3.207 8.757 28.989 1.00 90.31 222 LEU A N 1
ATOM 1746 C CA . LEU A 1 222 ? -1.951 9.466 28.703 1.00 90.31 222 LEU A CA 1
ATOM 1747 C C . LEU A 1 222 ? -2.081 10.979 28.902 1.00 90.31 222 LEU A C 1
ATOM 1749 O O . LEU A 1 222 ? -1.158 11.609 29.414 1.00 90.31 222 LEU A O 1
ATOM 1753 N N . LEU A 1 223 ? -3.211 11.563 28.503 1.00 91.12 223 LEU A N 1
ATOM 1754 C CA . LEU A 1 223 ? -3.484 12.985 28.701 1.00 91.12 223 LEU A CA 1
ATOM 1755 C C . LEU A 1 223 ? -3.707 13.320 30.180 1.00 91.12 223 LEU A C 1
ATOM 1757 O O . LEU A 1 223 ? -3.215 14.349 30.630 1.00 91.12 223 LEU A O 1
ATOM 1761 N N . GLU A 1 224 ? -4.370 12.446 30.941 1.00 90.19 224 GLU A N 1
ATOM 1762 C CA . GLU A 1 224 ? -4.492 12.569 32.402 1.00 90.19 224 GLU A CA 1
ATOM 1763 C C . GLU A 1 224 ? -3.119 12.554 33.084 1.00 90.19 224 GLU A C 1
ATOM 1765 O O . GLU A 1 224 ? -2.826 13.443 33.877 1.00 90.19 224 GLU A O 1
ATOM 1770 N N . ARG A 1 225 ? -2.230 11.623 32.706 1.00 88.12 225 ARG A N 1
ATOM 1771 C CA . ARG A 1 225 ? -0.849 11.580 33.223 1.00 88.12 225 ARG A CA 1
ATOM 1772 C C . ARG A 1 225 ? -0.051 12.843 32.915 1.00 88.12 225 ARG A C 1
ATOM 1774 O O . ARG A 1 225 ? 0.708 13.284 33.759 1.00 88.12 225 ARG A O 1
ATOM 1781 N N . LYS A 1 226 ? -0.221 13.426 31.724 1.00 88.69 226 LYS A N 1
ATOM 1782 C CA . LYS A 1 226 ? 0.433 14.695 31.359 1.00 88.69 226 LYS A CA 1
ATOM 1783 C C . LYS A 1 226 ? -0.157 15.909 32.076 1.00 88.69 226 LYS A C 1
ATOM 1785 O O . LYS A 1 226 ? 0.506 16.936 32.150 1.00 88.69 226 LYS A O 1
ATOM 1790 N N . ARG A 1 227 ? -1.414 15.824 32.520 1.00 87.25 227 ARG A N 1
ATOM 1791 C CA . ARG A 1 227 ? -2.101 16.896 33.250 1.00 87.25 227 ARG A CA 1
ATOM 1792 C C . ARG A 1 227 ? -1.845 16.857 34.745 1.00 87.25 227 ARG A C 1
ATOM 1794 O O . ARG A 1 227 ? -2.006 17.900 35.362 1.00 87.25 227 ARG A O 1
ATOM 1801 N N . ALA A 1 228 ? -1.495 15.706 35.316 1.00 83.31 228 ALA A N 1
ATOM 1802 C CA . ALA A 1 228 ? -1.064 15.624 36.704 1.00 83.31 228 ALA A CA 1
ATOM 1803 C C . ALA A 1 228 ? 0.276 16.375 36.832 1.00 83.31 228 ALA A C 1
ATOM 1805 O O . ALA A 1 228 ? 1.277 15.888 36.304 1.00 83.31 228 ALA A O 1
ATOM 1806 N N . PRO A 1 229 ? 0.306 17.578 37.441 1.00 65.06 229 PRO A N 1
ATOM 1807 C CA . PRO A 1 229 ? 1.547 18.320 37.601 1.00 65.06 229 PRO A CA 1
ATOM 1808 C C . PRO A 1 229 ? 2.488 17.525 38.508 1.00 65.06 229 PRO A C 1
ATOM 1810 O O . PRO A 1 229 ? 2.036 16.860 39.443 1.00 65.06 229 PRO A O 1
ATOM 1813 N N . GLU A 1 230 ? 3.788 17.603 38.228 1.00 61.91 230 GLU A N 1
ATOM 1814 C CA . GLU A 1 230 ? 4.883 17.082 39.053 1.00 61.91 230 GLU A CA 1
ATOM 1815 C C . GLU A 1 230 ? 4.938 17.826 40.404 1.00 61.91 230 GLU A C 1
ATOM 1817 O O . GLU A 1 230 ? 5.873 18.550 40.707 1.00 61.91 230 GLU A O 1
ATOM 1822 N N . ASN A 1 231 ? 3.902 17.691 41.230 1.00 61.41 231 ASN A N 1
ATOM 1823 C CA . ASN A 1 231 ? 3.802 18.328 42.543 1.00 61.41 231 ASN A CA 1
ATOM 1824 C C . ASN A 1 231 ? 4.304 17.410 43.674 1.00 61.41 231 ASN A C 1
ATOM 1826 O O . ASN A 1 231 ? 3.930 17.610 44.825 1.00 61.41 231 ASN A O 1
ATOM 1830 N N . SER A 1 232 ? 5.119 16.385 43.384 1.00 56.34 232 SER A N 1
ATOM 1831 C CA . SER A 1 232 ? 5.521 15.377 44.384 1.00 56.34 232 SER A CA 1
ATOM 1832 C C . SER A 1 232 ? 7.029 15.211 44.601 1.00 56.34 232 SER A C 1
ATOM 1834 O O . SER A 1 232 ? 7.442 14.189 45.142 1.00 56.34 232 SER A O 1
ATOM 1836 N N . SER A 1 233 ? 7.863 16.176 44.215 1.00 55.50 233 SER A N 1
ATOM 1837 C CA . SER A 1 233 ? 9.304 16.164 44.525 1.00 55.50 233 SER A CA 1
ATOM 1838 C C . SER A 1 233 ? 9.701 17.376 45.366 1.00 55.50 233 SER A C 1
ATOM 1840 O O . SER A 1 233 ? 10.499 18.210 44.947 1.00 55.50 233 SER A O 1
ATOM 1842 N N . GLY A 1 234 ? 9.096 17.480 46.548 1.00 66.50 234 GLY A N 1
ATOM 1843 C CA . GLY A 1 234 ? 9.465 18.440 47.582 1.00 66.50 234 GLY A CA 1
ATOM 1844 C C . GLY A 1 234 ? 9.492 17.764 48.949 1.00 66.50 234 GLY A C 1
ATOM 1845 O O . GLY A 1 234 ? 8.595 18.002 49.751 1.00 66.50 234 GLY A O 1
ATOM 1846 N N . HIS A 1 235 ? 10.490 16.909 49.180 1.00 54.34 235 HIS A N 1
ATOM 1847 C CA . HIS A 1 235 ? 10.966 16.520 50.508 1.00 54.34 235 HIS A CA 1
ATOM 1848 C C . HIS A 1 235 ? 12.474 16.304 50.467 1.00 54.34 235 HIS A C 1
ATOM 1850 O O . HIS A 1 235 ? 12.941 15.675 49.491 1.00 54.34 235 HIS A O 1
#

Sequence (235 aa):
MLDDTYTTPASPAPQALRPRVYAPDSVDGPRPVLTGKVTHDHRPNGVPPVDPQRPNGYIDFDAYDASEVREPPITPERVRELNRPDERFGYRPRSLMFSPVLEAMSKNCGLILLHFEREHMRRGGAHNGELGGSYRAVKKSVHLHERDIGPALAEAIALGLIYQGPKGFGMCWLKRCDGTPAPHWWERFKTYRAAKAVSKAAIDSARDPKREAQRARCLAKLLERKRAPENSSGH

Solvent-accessible surface area (backbone atoms only — not comparable to full-atom values): 14839 Å² total; per-residue (Å²): 142,80,87,82,79,82,79,77,80,82,81,81,77,83,82,77,82,75,82,85,79,80,78,83,79,83,82,81,76,88,78,84,82,82,82,75,84,85,87,75,92,72,80,75,90,79,77,76,84,79,71,86,84,58,85,72,84,68,78,79,69,88,75,68,66,84,77,66,76,72,72,72,81,80,45,74,65,55,52,50,58,74,64,49,74,60,82,63,62,77,80,74,55,70,70,56,76,75,28,28,44,65,74,39,49,51,72,59,25,50,52,52,51,52,48,50,48,53,51,36,35,75,56,57,58,57,50,35,30,50,35,60,51,54,74,70,51,43,57,74,75,41,100,58,58,77,86,50,49,59,23,21,52,40,21,31,40,64,45,22,53,30,46,82,47,97,64,15,27,25,52,19,81,44,53,33,55,87,66,48,75,43,74,47,53,37,71,77,41,87,38,44,68,61,29,32,52,45,32,49,53,29,30,52,64,59,62,36,62,68,59,52,51,50,50,51,53,53,51,52,55,54,52,51,59,71,64,56,70,91,81,81,86,85,130

Radius of gyration: 31.94 Å; Cα contacts (8 Å, |Δi|>4): 192; chains: 1; bounding box: 51×81×115 Å